Protein AF-0000000086532470 (afdb_homodimer)

InterPro domains:
  IPR000572 Oxidoreductase, molybdopterin-binding domain [PF00174] (18-136)
  IPR036374 Oxidoreductase, molybdopterin-binding domain superfamily [G3DSA:3.90.420.10] (5-160)
  IPR036374 Oxidoreductase, molybdopterin-binding domain superfamily [SSF56524] (19-157)

Secondary structure (DSSP, 8-state):
----------S-PPPTTEEEEEESBSS-EEEEHHHHHHT--EEPPPEEEE-TTT--EEEEEPPEEEEEHHHHHHHH-B--SSTTGGGGEEEEEEETTS-EEEEEHHHHHSSGGGGGEEEEEEETTEEPPTTTTSSEEEETT-SS-GGGEESSEEEEEEEE---/----------S-PPPTTEEEEEESBSS-EEEEHHHHHHT--EEPPPEEEE-TTT--EEEEEPPEEEEEHHHHHHHH-B--SSTTGGGGEEEEEEETTS-EEEEEHHHHHSSGGGGGEEEEEEETTEEPPTTTTSSEEEETT-SS-GGGEESSEEEEEEEE---

pLDDT: mean 92.01, std 16.01, range [27.05, 98.94]

Solvent-accessible surface area (backbone atoms only — not comparable to full-atom values): 17032 Å² total; per-residue (Å²): 134,82,77,74,73,76,73,68,85,66,88,79,72,41,56,92,42,20,28,27,39,38,67,48,37,71,43,62,46,74,45,38,58,68,53,37,64,73,49,48,71,44,70,50,73,60,47,74,42,33,40,79,89,77,61,43,80,72,47,76,41,61,29,36,30,17,16,36,45,50,58,56,48,56,71,34,29,70,52,56,93,47,92,67,38,54,42,27,22,32,34,42,40,28,23,76,86,66,53,53,28,50,41,20,40,49,49,39,74,33,29,74,44,21,82,34,24,30,39,20,47,27,43,62,91,33,78,44,43,55,93,75,15,14,34,24,36,40,36,70,52,34,78,63,40,46,82,48,54,38,51,30,30,20,29,37,36,33,43,70,63,78,135,134,80,79,74,74,76,72,68,84,65,89,79,72,39,57,92,41,21,28,26,39,38,67,48,36,71,43,64,45,73,45,40,58,69,53,37,62,73,50,48,70,43,70,50,73,61,46,75,42,32,40,80,92,77,60,42,80,74,47,76,41,62,28,36,31,16,16,36,45,50,58,55,49,55,72,33,30,69,52,54,91,48,91,68,38,54,42,28,21,34,34,40,40,29,23,75,85,66,54,53,28,51,42,20,40,48,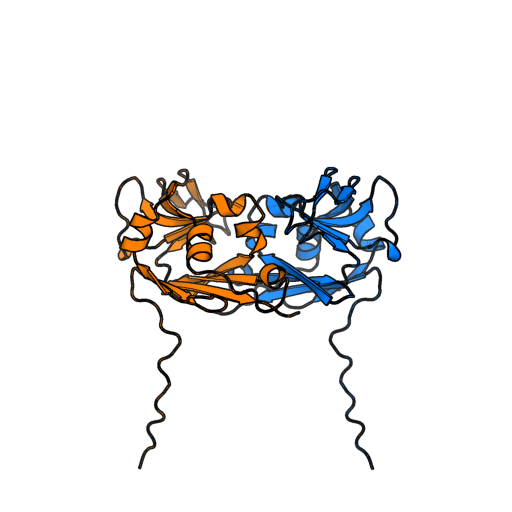49,40,73,32,29,73,45,21,81,33,25,32,39,21,48,29,42,64,91,34,78,45,45,56,94,76,16,16,33,24,36,38,37,71,51,33,77,64,40,48,81,49,53,38,51,30,31,18,30,36,36,32,43,69,62,78,134

Sequence (326 aa):
MEMAGTAAPSAHQAAAGSIALTGAFERPMTVTLDDLRRHASATAEPFDLRCFTTNRFIRSVAPYRGARLKDLLDAAGLRNDAPGDFKRMVFIAHAHDGYAVTFSWHELFNTPVGEHVIVAFECGDAPLSIDDGAPLLFSGADLLPAPRHVKRLAGIVARVLEVMEMAGTAAPSAHQAAAGSIALTGAFERPMTVTLDDLRRHASATAEPFDLRCFTTNRFIRSVAPYRGARLKDLLDAAGLRNDAPGDFKRMVFIAHAHDGYAVTFSWHELFNTPVGEHVIVAFECGDAPLSIDDGAPLLFSGADLLPAPRHVKRLAGIVARVLEV

Foldseek 3Di:
DPPPPPPDPPPPFADFQKAWEAAQFPATDIAHPVNFVVQWDDKAQKDFAADPPPRHTDGIFAIFTTHQPVVVRVVRHGHCPDPPLLVQKKKWWAAPVGQIDIDRSCCQPVDCQSRQWGQGQDTPRHGQDSVNFPRWIWGNVDPRTVSRGHGRTRYMHMDRDDD/DPPPPPPDPPPPFADFQKAWEAAQFPATDIAHPVNFVVQWDDKACKDFAADPPPRHTDGIFAIFTTHQPVVVRVVRHGHCPDPPLLVQKKKWWAAPVGQIDIDRSCCQPVDCQSRQWGQGQDTPRHGQDSVNFPRWIWGNVDPRTVSRGHGRTRYMHMDRDDD

Nearest PDB structures (foldseek):
  2ca3-assembly1_A  TM=6.676E-01  e=9.172E-08  Ancylobacter novellus
  2c9x-assembly1_A  TM=6.811E-01  e=3.450E-07  Ancylobacter novellus
  2bii-assembly1_A  TM=7.139E-01  e=1.651E-06  Ogataea angusta
  2rdh-assembly2_B  TM=3.280E-01  e=2.454E+00  Staphylococcus aureus
  2rdh-assembly2_D  TM=3.114E-01  e=4.220E+00  Staphylococcus aureus

Structure (mmCIF, N/CA/C/O backbone):
data_AF-0000000086532470-model_v1
#
loop_
_entity.id
_entity.type
_entity.pdbx_description
1 polymer 'Molybdopterin-dependent oxidoreductase'
#
loop_
_atom_site.group_PDB
_atom_site.id
_atom_site.type_symbol
_atom_site.label_atom_id
_atom_site.label_alt_id
_atom_site.label_comp_id
_atom_site.label_asym_id
_atom_site.label_entity_id
_atom_site.label_seq_id
_atom_site.pdbx_PDB_ins_code
_atom_site.Cartn_x
_atom_site.Cartn_y
_atom_site.Cartn_z
_atom_site.occupancy
_atom_site.B_iso_or_equiv
_atom_site.auth_seq_id
_atom_site.auth_comp_id
_atom_site.auth_asym_id
_atom_site.auth_atom_id
_atom_site.pdbx_PDB_model_num
ATOM 1 N N . MET A 1 1 ? 13.203 3.406 50.406 1 27.39 1 MET A N 1
ATOM 2 C CA . MET A 1 1 ? 13.914 4.121 49.344 1 27.39 1 MET A CA 1
ATOM 3 C C . MET A 1 1 ? 13.375 3.744 47.969 1 27.39 1 MET A C 1
ATOM 5 O O . MET A 1 1 ? 13.523 2.605 47.531 1 27.39 1 MET A O 1
ATOM 9 N N . GLU A 1 2 ? 12.18 4.254 47.562 1 31.33 2 GLU A N 1
ATOM 10 C CA . GLU A 1 2 ? 11.266 3.918 46.469 1 31.33 2 GLU A CA 1
ATOM 11 C C . GLU A 1 2 ? 11.922 4.145 45.125 1 31.33 2 GLU A C 1
ATOM 13 O O . GLU A 1 2 ? 12.398 5.246 44.812 1 31.33 2 GLU A O 1
ATOM 18 N N . MET A 1 3 ? 12.625 3.133 44.531 1 30.84 3 MET A N 1
ATOM 19 C CA . MET A 1 3 ? 13.344 3.221 43.281 1 30.84 3 MET A CA 1
ATOM 20 C C . MET A 1 3 ? 12.438 3.748 42.156 1 30.84 3 MET A C 1
ATOM 22 O O . MET A 1 3 ? 11.398 3.15 41.875 1 30.84 3 MET A O 1
ATOM 26 N N . ALA A 1 4 ? 12.273 5.062 42.062 1 33.16 4 ALA A N 1
ATOM 27 C CA . ALA A 1 4 ? 11.531 5.746 41 1 33.16 4 ALA A CA 1
ATOM 28 C C . ALA A 1 4 ? 11.945 5.234 39.625 1 33.16 4 ALA A C 1
ATOM 30 O O . ALA A 1 4 ? 13.117 5.332 39.25 1 33.16 4 ALA A O 1
ATOM 31 N N . GLY A 1 5 ? 11.531 4.062 39.25 1 36 5 GLY A N 1
ATOM 32 C CA . GLY A 1 5 ? 11.797 3.502 37.906 1 36 5 GLY A CA 1
ATOM 33 C C . GLY A 1 5 ? 11.672 4.52 36.812 1 36 5 GLY A C 1
ATOM 34 O O . GLY A 1 5 ? 10.633 5.164 36.656 1 36 5 GLY A O 1
ATOM 35 N N . THR A 1 6 ? 12.688 5.219 36.469 1 37.47 6 THR A N 1
ATOM 36 C CA . THR A 1 6 ? 12.789 6.223 35.406 1 37.47 6 THR A CA 1
ATOM 37 C C . THR A 1 6 ? 12.164 5.707 34.125 1 37.47 6 THR A C 1
ATOM 39 O O . THR A 1 6 ? 12.594 4.68 33.594 1 37.47 6 THR A O 1
ATOM 42 N N . ALA A 1 7 ? 10.852 5.68 34 1 34.88 7 ALA A N 1
ATOM 43 C CA . ALA A 1 7 ? 10.172 5.449 32.75 1 34.88 7 ALA A CA 1
ATOM 44 C C . ALA A 1 7 ? 10.906 6.121 31.578 1 34.88 7 ALA A C 1
ATOM 46 O O . ALA A 1 7 ? 11.234 7.309 31.656 1 34.88 7 ALA A O 1
ATOM 47 N N . ALA A 1 8 ? 11.828 5.457 30.844 1 39.31 8 ALA A N 1
ATOM 48 C CA . ALA A 1 8 ? 12.492 5.941 29.641 1 39.31 8 ALA A CA 1
ATOM 49 C C . ALA A 1 8 ? 11.578 6.859 28.844 1 39.31 8 ALA A C 1
ATOM 51 O O . ALA A 1 8 ? 10.359 6.66 28.812 1 39.31 8 ALA A O 1
ATOM 52 N N . PRO A 1 9 ? 11.828 8.094 28.578 1 37.62 9 PRO A N 1
ATOM 53 C CA . PRO A 1 9 ? 10.938 8.945 27.781 1 37.62 9 PRO A CA 1
ATOM 54 C C . PRO A 1 9 ? 10.297 8.195 26.609 1 37.62 9 PRO A C 1
ATOM 56 O O . PRO A 1 9 ? 10.922 7.301 26.031 1 37.62 9 PRO A O 1
ATOM 59 N N . SER A 1 10 ? 9.125 7.645 26.562 1 42.38 10 SER A N 1
ATOM 60 C CA . SER A 1 10 ? 8.312 6.996 25.531 1 42.38 10 SER A CA 1
ATOM 61 C C . SER A 1 10 ? 8.672 7.508 24.141 1 42.38 10 SER A C 1
ATOM 63 O O . SER A 1 10 ? 9.266 8.578 24.016 1 42.38 10 SER A O 1
ATOM 65 N N . ALA A 1 11 ? 8.539 6.801 22.938 1 46.47 11 ALA A N 1
ATOM 66 C CA . ALA A 1 11 ? 8.75 7.16 21.547 1 46.47 11 ALA A CA 1
ATOM 67 C C . ALA A 1 11 ? 8.406 8.625 21.297 1 46.47 11 ALA A C 1
ATOM 69 O O . ALA A 1 11 ? 7.328 9.086 21.672 1 46.47 11 ALA A O 1
ATOM 70 N N . HIS A 1 12 ? 9.32 9.625 21.141 1 52.16 12 HIS A N 1
ATOM 71 C CA . HIS A 1 12 ? 9.445 11.062 20.938 1 52.16 12 HIS A CA 1
ATOM 72 C C . HIS A 1 12 ? 8.414 11.57 19.922 1 52.16 12 HIS A C 1
ATOM 74 O O . HIS A 1 12 ? 8.531 11.312 18.719 1 52.16 12 HIS A O 1
ATOM 80 N N . GLN A 1 13 ? 7.133 11.602 20.344 1 65.62 13 GLN A N 1
ATOM 81 C CA . GLN A 1 13 ? 6.121 12.297 19.562 1 65.62 13 GLN A CA 1
ATOM 82 C C . GLN A 1 13 ? 6.605 13.688 19.156 1 65.62 13 GLN A C 1
ATOM 84 O O . GLN A 1 13 ? 7.102 14.445 20 1 65.62 13 GLN A O 1
ATOM 89 N N . ALA A 1 14 ? 6.715 13.867 17.875 1 77.94 14 ALA A N 1
ATOM 90 C CA . ALA A 1 14 ? 7.09 15.18 17.359 1 77.94 14 ALA A CA 1
ATOM 91 C C . ALA A 1 14 ? 6.195 16.281 17.922 1 77.94 14 ALA A C 1
ATOM 93 O O . ALA A 1 14 ? 5.027 16.031 18.25 1 77.94 14 ALA A O 1
ATOM 94 N N . ALA A 1 15 ? 6.809 17.438 18.094 1 86.31 15 ALA A N 1
ATOM 95 C CA . ALA A 1 15 ? 6.02 18.609 18.484 1 86.31 15 ALA A CA 1
ATOM 96 C C . ALA A 1 15 ? 4.926 18.891 17.453 1 86.31 15 ALA A C 1
ATOM 98 O O . ALA A 1 15 ? 5.031 18.5 16.297 1 86.31 15 ALA A O 1
ATOM 99 N N . ALA A 1 16 ? 3.908 19.578 17.938 1 90.69 16 ALA A N 1
ATOM 100 C CA . ALA A 1 16 ? 2.869 20 17.016 1 90.69 16 ALA A CA 1
ATOM 101 C C . ALA A 1 16 ? 3.467 20.797 15.852 1 90.69 16 ALA A C 1
ATOM 103 O O . ALA A 1 16 ? 4.348 21.625 16.047 1 90.69 16 ALA A O 1
ATOM 104 N N . GLY A 1 17 ? 3.098 20.406 14.672 1 94.06 17 GLY A N 1
ATOM 105 C CA . GLY A 1 17 ? 3.57 21.125 13.5 1 94.06 17 GLY A CA 1
ATOM 106 C C . GLY A 1 17 ? 4.816 20.5 12.891 1 94.06 17 GLY A C 1
ATOM 107 O O . GLY A 1 17 ? 5.445 21.109 12.016 1 94.06 17 GLY A O 1
ATOM 108 N N . SER A 1 18 ? 5.199 19.453 13.414 1 96.62 18 SER A N 1
ATOM 109 C CA . SER A 1 18 ? 6.34 18.75 12.844 1 96.62 18 SER A CA 1
ATOM 110 C C . SER A 1 18 ? 6.055 17.25 12.719 1 96.62 18 SER A C 1
ATOM 112 O O . SER A 1 18 ? 5.125 16.734 13.344 1 96.62 18 SER A O 1
ATOM 114 N N . ILE A 1 19 ? 6.875 16.594 11.875 1 97.69 19 ILE A N 1
ATOM 115 C CA . ILE A 1 19 ? 6.707 15.172 11.594 1 97.69 19 ILE A CA 1
ATOM 116 C C . ILE A 1 19 ? 7.996 14.43 11.93 1 97.69 19 ILE A C 1
ATOM 118 O O . ILE A 1 19 ? 9.07 14.773 11.422 1 97.69 19 ILE A O 1
ATOM 122 N N . ALA A 1 20 ? 7.875 13.445 12.727 1 98.12 20 ALA A N 1
ATOM 123 C CA . ALA A 1 20 ? 9.031 12.602 13.008 1 98.12 20 ALA A CA 1
ATOM 124 C C . ALA A 1 20 ? 9.109 11.43 12.031 1 98.12 20 ALA A C 1
ATOM 126 O O . ALA A 1 20 ? 8.133 10.711 11.836 1 98.12 20 ALA A O 1
ATOM 127 N N . LEU A 1 21 ? 10.188 11.25 11.328 1 98.06 21 LEU A N 1
ATOM 128 C CA . LEU A 1 21 ? 10.484 10.078 10.516 1 98.06 21 LEU A CA 1
ATOM 129 C C . LEU A 1 21 ? 11.359 9.094 11.289 1 98.06 21 LEU A C 1
ATOM 131 O O . LEU A 1 21 ? 12.516 9.383 11.594 1 98.06 21 LEU A O 1
ATOM 135 N N . THR A 1 22 ? 10.812 7.934 11.633 1 97.94 22 THR A N 1
ATOM 136 C CA . THR A 1 22 ? 11.5 6.977 12.492 1 97.94 22 THR A CA 1
ATOM 137 C C . THR A 1 22 ? 11.406 5.566 11.922 1 97.94 22 THR A C 1
ATOM 139 O O . THR A 1 22 ? 10.641 5.32 10.984 1 97.94 22 THR A O 1
ATOM 142 N N . GLY A 1 23 ? 12.188 4.598 12.57 1 97.88 23 GLY A N 1
ATOM 143 C CA . GLY A 1 23 ? 12.219 3.23 12.078 1 97.88 23 GLY A CA 1
ATOM 144 C C . GLY A 1 23 ? 13.281 3 11.023 1 97.88 23 GLY A C 1
ATOM 145 O O . GLY A 1 23 ? 14.422 3.453 11.172 1 97.88 23 GLY A O 1
ATOM 146 N N . ALA A 1 24 ? 12.977 2.303 9.938 1 98.19 24 ALA A N 1
ATOM 147 C CA . ALA A 1 24 ? 13.922 1.821 8.938 1 98.19 24 ALA A CA 1
ATOM 148 C C . ALA A 1 24 ? 14.367 2.951 8.016 1 98.19 24 ALA A C 1
ATOM 150 O O . ALA A 1 24 ? 14.312 2.816 6.793 1 98.19 24 ALA A O 1
ATOM 151 N N . PHE A 1 25 ? 14.781 4.043 8.602 1 98.25 25 PHE A N 1
ATOM 152 C CA . PHE A 1 25 ? 15.414 5.137 7.879 1 98.25 25 PHE A CA 1
ATOM 153 C C . PHE A 1 25 ? 16.906 5.168 8.148 1 98.25 25 PHE A C 1
ATOM 155 O O . PHE A 1 25 ? 17.359 4.824 9.242 1 98.25 25 PHE A O 1
ATOM 162 N N . GLU A 1 26 ? 17.672 5.539 7.199 1 97.81 26 GLU A N 1
ATOM 163 C CA . GLU A 1 26 ? 19.109 5.75 7.375 1 97.81 26 GLU A CA 1
ATOM 164 C C . GLU A 1 26 ? 19.375 6.961 8.266 1 97.81 26 GLU A C 1
ATOM 166 O O . GLU A 1 26 ? 20.297 6.938 9.078 1 97.81 26 GLU A O 1
ATOM 171 N N . ARG A 1 27 ? 18.516 8.016 8.062 1 96.62 27 ARG A N 1
ATOM 172 C CA . ARG A 1 27 ? 18.656 9.266 8.789 1 96.62 27 ARG A CA 1
ATOM 173 C C . ARG A 1 27 ? 17.328 9.688 9.406 1 96.62 27 ARG A C 1
ATOM 175 O O . ARG A 1 27 ? 16.656 10.594 8.898 1 96.62 27 ARG A O 1
ATOM 182 N N . PRO A 1 28 ? 17 8.984 10.523 1 94.81 28 PRO A N 1
ATOM 183 C CA . PRO A 1 28 ? 15.82 9.5 11.219 1 94.81 28 PRO A CA 1
ATOM 184 C C . PRO A 1 28 ? 15.891 11.008 11.461 1 94.81 28 PRO A C 1
ATOM 186 O O . PRO A 1 28 ? 16.969 11.539 11.758 1 94.81 28 PRO A O 1
ATOM 189 N N . MET A 1 29 ? 14.734 11.703 11.234 1 95.38 29 MET A N 1
ATOM 190 C CA . MET A 1 29 ? 14.766 13.156 11.312 1 95.38 29 MET A CA 1
ATOM 191 C C . MET A 1 29 ? 13.383 13.719 11.625 1 95.38 29 MET A C 1
ATOM 193 O O . MET A 1 29 ? 12.398 12.977 11.625 1 95.38 29 MET A O 1
ATOM 197 N N . THR A 1 30 ? 13.359 14.945 11.945 1 96.81 30 THR A N 1
ATOM 198 C CA . THR A 1 30 ? 12.125 15.703 12.117 1 96.81 30 THR A CA 1
ATOM 199 C C . THR A 1 30 ? 11.945 16.703 10.984 1 96.81 30 THR A C 1
ATOM 201 O O . THR A 1 30 ? 12.883 17.422 10.625 1 96.81 30 THR A O 1
ATOM 204 N N . VAL A 1 31 ? 10.82 16.656 10.375 1 96.62 31 VAL A N 1
ATOM 205 C CA . VAL A 1 31 ? 10.477 17.578 9.297 1 96.62 31 VAL A CA 1
ATOM 206 C C . VAL A 1 31 ? 9.531 18.656 9.82 1 96.62 31 VAL A C 1
ATOM 208 O O . VAL A 1 31 ? 8.438 18.359 10.297 1 96.62 31 VAL A O 1
ATOM 211 N N . THR A 1 32 ? 9.914 19.906 9.695 1 95.38 32 THR A N 1
ATOM 212 C CA . THR A 1 32 ? 9.094 21.016 10.156 1 95.38 32 THR A CA 1
ATOM 213 C C . THR A 1 32 ? 8.242 21.562 9.023 1 95.38 32 THR A C 1
ATOM 215 O O . THR A 1 32 ? 8.414 21.172 7.863 1 95.38 32 THR A O 1
ATOM 218 N N . LEU A 1 33 ? 7.359 22.484 9.398 1 94.88 33 LEU A N 1
ATOM 219 C CA . LEU A 1 33 ? 6.566 23.156 8.375 1 94.88 33 LEU A CA 1
ATOM 220 C C . LEU A 1 33 ? 7.457 23.953 7.43 1 94.88 33 LEU A C 1
ATOM 222 O O . LEU A 1 33 ? 7.191 24.016 6.227 1 94.88 33 LEU A O 1
ATOM 226 N N . ASP A 1 34 ? 8.5 24.547 7.938 1 93.44 34 ASP A N 1
ATOM 227 C CA . ASP A 1 34 ? 9.453 25.297 7.109 1 93.44 34 ASP A CA 1
ATOM 228 C C . ASP A 1 34 ? 10.156 24.359 6.125 1 93.44 34 ASP A C 1
ATOM 230 O O . ASP A 1 34 ? 10.359 24.719 4.961 1 93.44 34 ASP A O 1
ATOM 234 N N . ASP A 1 35 ? 10.523 23.219 6.633 1 94 35 ASP A N 1
ATOM 235 C CA . ASP A 1 35 ? 11.125 22.234 5.75 1 94 35 ASP A CA 1
ATOM 236 C C . ASP A 1 35 ? 10.172 21.844 4.621 1 94 35 ASP A C 1
ATOM 238 O O . ASP A 1 35 ? 10.594 21.719 3.467 1 94 35 ASP A O 1
ATOM 242 N N . LEU A 1 36 ? 8.906 21.594 4.934 1 95.25 36 LEU A N 1
ATOM 243 C CA . LEU A 1 36 ? 7.902 21.25 3.932 1 95.25 36 LEU A CA 1
ATOM 244 C C . LEU A 1 36 ? 7.797 22.328 2.869 1 95.25 36 LEU A C 1
ATOM 246 O O . LEU A 1 36 ? 7.695 22.031 1.677 1 95.25 36 LEU A O 1
ATOM 250 N N . ARG A 1 37 ? 7.789 23.562 3.297 1 92.19 37 ARG A N 1
ATOM 251 C CA . ARG A 1 37 ? 7.688 24.688 2.373 1 92.19 37 ARG A CA 1
ATOM 252 C C . ARG A 1 37 ? 8.867 24.703 1.406 1 92.19 37 ARG A C 1
ATOM 254 O O . ARG A 1 37 ? 8.703 25 0.222 1 92.19 37 ARG A O 1
ATOM 261 N N . ARG A 1 38 ? 9.969 24.328 1.919 1 90.81 38 ARG A N 1
ATOM 262 C CA . ARG A 1 38 ? 11.172 24.312 1.099 1 90.81 38 ARG A CA 1
ATOM 263 C C . ARG A 1 38 ? 11.133 23.172 0.086 1 90.81 38 ARG A C 1
ATOM 265 O O . ARG A 1 38 ? 11.734 23.266 -0.983 1 90.81 38 ARG A O 1
ATOM 272 N N . HIS A 1 39 ? 10.414 22.125 0.476 1 85.88 39 HIS A N 1
ATOM 273 C CA . HIS A 1 39 ? 10.352 20.953 -0.377 1 85.88 39 HIS A CA 1
ATOM 274 C C . HIS A 1 39 ? 9.039 20.891 -1.143 1 85.88 39 HIS A C 1
ATOM 276 O O . HIS A 1 39 ? 8.672 19.844 -1.676 1 85.88 39 HIS A O 1
ATOM 282 N N . ALA A 1 40 ? 8.312 22 -1.061 1 78.12 40 ALA A N 1
ATOM 283 C CA . ALA A 1 40 ? 7.004 22 -1.704 1 78.12 40 ALA A CA 1
ATOM 284 C C . ALA A 1 40 ? 7.117 21.672 -3.188 1 78.12 40 ALA A C 1
ATOM 286 O O . ALA A 1 40 ? 7.789 22.375 -3.943 1 78.12 40 ALA A O 1
ATOM 287 N N . SER A 1 41 ? 6.352 20.734 -3.566 1 82.56 41 SER A N 1
ATOM 288 C CA . SER A 1 41 ? 6.566 20.266 -4.93 1 82.56 41 SER A CA 1
ATOM 289 C C . SER A 1 41 ? 5.273 19.75 -5.551 1 82.56 41 SER A C 1
ATOM 291 O O . SER A 1 41 ? 5.254 19.344 -6.715 1 82.56 41 SER A O 1
ATOM 293 N N . ALA A 1 42 ? 4.184 19.891 -4.848 1 95.56 42 ALA A N 1
ATOM 294 C CA . ALA A 1 42 ? 2.996 19.234 -5.391 1 95.56 42 ALA A CA 1
ATOM 295 C C . ALA A 1 42 ? 1.727 19.969 -4.973 1 95.56 42 ALA A C 1
ATOM 297 O O . ALA A 1 42 ? 1.659 20.531 -3.879 1 95.56 42 ALA A O 1
ATOM 298 N N . THR A 1 43 ? 0.758 20 -5.82 1 96.88 43 THR A N 1
ATOM 299 C CA . THR A 1 43 ? -0.583 20.531 -5.57 1 96.88 43 THR A CA 1
ATOM 300 C C . THR A 1 43 ? -1.64 19.484 -5.93 1 96.88 43 THR A C 1
ATOM 302 O O . THR A 1 43 ? -1.625 18.938 -7.031 1 96.88 43 THR A O 1
ATOM 305 N N . ALA A 1 44 ? -2.465 19.172 -4.992 1 97.69 44 ALA A N 1
ATOM 306 C CA . ALA A 1 44 ? -3.553 18.234 -5.238 1 97.69 44 ALA A CA 1
ATOM 307 C C . ALA A 1 44 ? -4.727 18.922 -5.926 1 97.69 44 ALA A C 1
ATOM 309 O O . ALA A 1 44 ? -4.879 20.141 -5.836 1 97.69 44 ALA A O 1
ATOM 310 N N . GLU A 1 45 ? -5.527 18.141 -6.609 1 97.25 45 GLU A N 1
ATOM 311 C CA . GLU A 1 45 ? -6.805 18.656 -7.105 1 97.25 45 GLU A CA 1
ATOM 312 C C . GLU A 1 45 ? -7.809 18.828 -5.969 1 97.25 45 GLU A C 1
ATOM 314 O O . GLU A 1 45 ? -7.738 18.125 -4.957 1 97.25 45 GLU A O 1
ATOM 319 N N . PRO A 1 46 ? -8.688 19.859 -6.156 1 97.94 46 PRO A N 1
ATOM 320 C CA . PRO A 1 46 ? -9.773 19.906 -5.168 1 97.94 46 PRO A CA 1
ATOM 321 C C . PRO A 1 46 ? -10.594 18.609 -5.148 1 97.94 46 PRO A C 1
ATOM 323 O O . PRO A 1 46 ? -10.578 17.844 -6.117 1 97.94 46 PRO A O 1
ATOM 326 N N . PHE A 1 47 ? -11.266 18.359 -4.027 1 97.81 47 PHE A N 1
ATOM 327 C CA . PHE A 1 47 ? -12.023 17.109 -3.93 1 97.81 47 PHE A CA 1
ATOM 328 C C . PHE A 1 47 ? -13.195 17.266 -2.967 1 97.81 47 PHE A C 1
ATOM 330 O O . PHE A 1 47 ? -13.227 18.203 -2.164 1 97.81 47 PHE A O 1
ATOM 337 N N . ASP A 1 48 ? -14.156 16.391 -3.15 1 97.56 48 ASP A N 1
ATOM 338 C CA . ASP A 1 48 ? -15.258 16.297 -2.199 1 97.56 48 ASP A CA 1
ATOM 339 C C . ASP A 1 48 ? -14.969 15.25 -1.125 1 97.56 48 ASP A C 1
ATOM 341 O O . ASP A 1 48 ? -14.727 14.086 -1.437 1 97.56 48 ASP A O 1
ATOM 345 N N . LEU A 1 49 ? -14.992 15.734 0.077 1 98.06 49 LEU A N 1
ATOM 346 C CA . LEU A 1 49 ? -14.844 14.82 1.203 1 98.06 49 LEU A CA 1
ATOM 347 C C . LE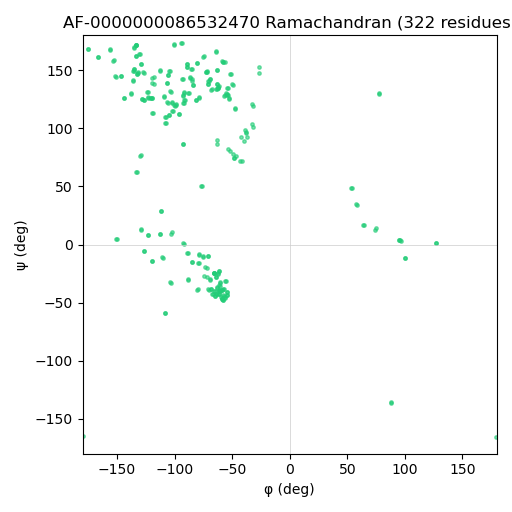U A 1 49 ? -16.172 14.133 1.526 1 98.06 49 LEU A C 1
ATOM 349 O O . LEU A 1 49 ? -17.188 14.797 1.701 1 98.06 49 LEU A O 1
ATOM 353 N N . ARG A 1 50 ? -16.109 12.867 1.525 1 98.25 50 ARG A N 1
ATOM 354 C CA . ARG A 1 50 ? -17.281 12.047 1.828 1 98.25 50 ARG A CA 1
ATOM 355 C C . ARG A 1 50 ? -16.969 11.039 2.936 1 98.25 50 ARG A C 1
ATOM 357 O O . ARG A 1 50 ? -15.852 10.531 3.023 1 98.25 50 ARG A O 1
ATOM 364 N N . CYS A 1 51 ? -18 10.766 3.686 1 97.38 51 CYS A N 1
ATOM 365 C CA . CYS A 1 51 ? -17.859 9.742 4.711 1 97.38 51 CYS A CA 1
ATOM 366 C C . CYS A 1 51 ? -17.547 8.383 4.082 1 97.38 51 CYS A C 1
ATOM 368 O O . CYS A 1 51 ? -18.25 7.949 3.166 1 97.38 51 CYS A O 1
ATOM 370 N N . PHE A 1 52 ? -16.578 7.715 4.719 1 95.88 52 PHE A N 1
ATOM 371 C CA . PHE A 1 52 ? -16.109 6.484 4.102 1 95.88 52 PHE A CA 1
ATOM 372 C C . PHE A 1 52 ? -17.172 5.391 4.195 1 95.88 52 PHE A C 1
ATOM 374 O O . PHE A 1 52 ? -17.344 4.605 3.262 1 95.88 52 PHE A O 1
ATOM 381 N N . THR A 1 53 ? -17.859 5.305 5.27 1 92.19 53 THR A N 1
ATOM 382 C CA . THR A 1 53 ? -18.812 4.227 5.523 1 92.19 53 THR A CA 1
ATOM 383 C C . THR A 1 53 ? -20.141 4.484 4.805 1 92.19 53 THR A C 1
ATOM 385 O O . THR A 1 53 ? -20.688 3.586 4.168 1 92.19 53 THR A O 1
ATOM 388 N N . THR A 1 54 ? -20.594 5.734 4.762 1 95.56 54 THR A N 1
ATOM 389 C CA . THR A 1 54 ? -21.938 6.008 4.266 1 95.56 54 THR A CA 1
ATOM 390 C C . THR A 1 54 ? -21.875 6.734 2.924 1 95.56 54 THR A C 1
ATOM 392 O O . THR A 1 54 ? -22.906 6.895 2.256 1 95.56 54 THR A O 1
ATOM 395 N N . ASN A 1 55 ? -20.75 7.176 2.549 1 96.94 55 ASN A N 1
ATOM 396 C CA . ASN A 1 55 ? -20.531 7.926 1.316 1 96.94 55 ASN A CA 1
ATOM 397 C C . ASN A 1 55 ? -21.281 9.258 1.323 1 96.94 55 ASN A C 1
ATOM 399 O O . ASN A 1 55 ? -21.453 9.875 0.273 1 96.94 55 ASN A O 1
ATOM 403 N N . ARG A 1 56 ? -21.656 9.625 2.461 1 97.56 56 ARG A N 1
ATOM 404 C CA . ARG A 1 56 ? -22.344 10.914 2.586 1 97.56 56 ARG A CA 1
ATOM 405 C C . ARG A 1 56 ? -21.375 12.07 2.369 1 97.56 56 ARG A C 1
ATOM 407 O O . ARG A 1 56 ? -20.25 12.047 2.873 1 97.56 56 ARG A O 1
ATOM 414 N N . PHE A 1 57 ? -21.875 13.047 1.695 1 98.12 57 PHE A N 1
ATOM 415 C CA . PHE A 1 57 ? -21.078 14.242 1.447 1 98.12 57 PHE A CA 1
ATOM 416 C C . PHE A 1 57 ? -20.844 15.008 2.744 1 98.12 57 PHE A C 1
ATOM 418 O O . PHE A 1 57 ? -21.766 15.211 3.535 1 98.12 57 PHE A O 1
ATOM 425 N N . ILE A 1 58 ? -19.656 15.383 2.951 1 97.44 58 ILE A N 1
ATOM 426 C CA . ILE A 1 58 ? -19.297 16.156 4.137 1 97.44 58 ILE A CA 1
ATOM 427 C C . ILE A 1 58 ? -18.984 17.609 3.732 1 97.44 58 ILE A C 1
ATOM 429 O O . ILE A 1 58 ? -19.688 18.531 4.141 1 97.44 58 ILE A O 1
ATOM 433 N N . ARG A 1 59 ? -18 17.828 2.855 1 97.62 59 ARG A N 1
ATOM 434 C CA . ARG A 1 59 ? -17.625 19.141 2.377 1 97.62 59 ARG A CA 1
ATOM 435 C C . ARG A 1 59 ? -16.703 19.047 1.164 1 97.62 59 ARG A C 1
ATOM 437 O O . ARG A 1 59 ? -16.109 18 0.914 1 97.62 59 ARG A O 1
ATOM 444 N N . SER A 1 60 ? -16.625 20.141 0.456 1 98 60 SER A N 1
ATOM 445 C CA . SER A 1 60 ? -15.602 20.281 -0.572 1 98 60 SER A CA 1
ATOM 446 C C . SER A 1 60 ? -14.297 20.812 0.015 1 98 60 SER A C 1
ATOM 448 O O . SER A 1 60 ? -14.32 21.656 0.91 1 98 60 SER A O 1
ATOM 450 N N . VAL A 1 61 ? -13.266 20.359 -0.47 1 97.94 61 VAL A N 1
ATOM 451 C CA . VAL A 1 61 ? -11.961 20.766 0.027 1 97.94 61 VAL A CA 1
ATOM 452 C C . VAL A 1 61 ? -11.148 21.391 -1.105 1 97.94 61 VAL A C 1
ATOM 454 O O . VAL A 1 61 ? -11.047 20.828 -2.193 1 97.94 61 VAL A O 1
ATOM 457 N N . ALA A 1 62 ? -10.648 22.625 -0.86 1 97.94 62 ALA A N 1
ATOM 458 C CA . ALA A 1 62 ? -9.781 23.312 -1.811 1 97.94 62 ALA A CA 1
ATOM 459 C C . ALA A 1 62 ? -8.469 22.547 -1.997 1 97.94 62 ALA A C 1
ATOM 461 O O . ALA A 1 62 ? -8.156 21.641 -1.228 1 97.94 62 ALA A O 1
ATOM 462 N N . PRO A 1 63 ? -7.715 22.875 -3.004 1 97.94 63 PRO A N 1
ATOM 463 C CA . PRO A 1 63 ? -6.477 22.141 -3.271 1 97.94 63 PRO A CA 1
ATOM 464 C C . PRO A 1 63 ? -5.461 22.25 -2.137 1 97.94 63 PRO A C 1
ATOM 466 O O . PRO A 1 63 ? -5.227 23.359 -1.627 1 97.94 63 PRO A O 1
ATOM 469 N N . TYR A 1 64 ? -4.918 21.125 -1.817 1 98 64 TYR A N 1
ATOM 470 C CA . TYR A 1 64 ? -3.773 21.109 -0.911 1 98 64 TYR A CA 1
ATOM 471 C C . TYR A 1 64 ? -2.473 21.344 -1.667 1 98 64 TYR A C 1
ATOM 473 O O . TYR A 1 64 ? -2.303 20.859 -2.789 1 98 64 TYR A O 1
ATOM 481 N N . ARG A 1 65 ? -1.604 22.047 -1.077 1 97.56 65 ARG A N 1
ATOM 482 C CA . ARG A 1 65 ? -0.228 22.172 -1.546 1 97.56 65 ARG A CA 1
ATOM 483 C C . ARG A 1 65 ? 0.758 21.672 -0.498 1 97.56 65 ARG A C 1
ATOM 485 O O . ARG A 1 65 ? 0.597 21.938 0.694 1 97.56 65 ARG A O 1
ATOM 492 N N . GLY A 1 66 ? 1.774 20.969 -0.938 1 97.75 66 GLY A N 1
ATOM 493 C CA . GLY A 1 66 ? 2.748 20.406 -0.015 1 97.75 66 GLY A CA 1
ATOM 494 C C . GLY A 1 66 ? 3.844 19.609 -0.711 1 97.75 66 GLY A C 1
ATOM 495 O O . GLY A 1 66 ? 4.145 19.859 -1.881 1 97.75 66 GLY A O 1
ATOM 496 N N . ALA A 1 67 ? 4.574 18.828 0.107 1 97.81 67 ALA A N 1
ATOM 497 C CA . ALA A 1 67 ? 5.613 17.938 -0.405 1 97.81 67 ALA A CA 1
ATOM 498 C C . ALA A 1 67 ? 5.055 16.547 -0.674 1 97.81 67 ALA A C 1
ATOM 500 O O . ALA A 1 67 ? 4.191 16.062 0.063 1 97.81 67 ALA A O 1
ATOM 501 N N . ARG A 1 68 ? 5.527 15.922 -1.762 1 97.75 68 ARG A N 1
ATOM 502 C CA . ARG A 1 68 ? 5.18 14.516 -1.938 1 97.75 68 ARG A CA 1
ATOM 503 C C . ARG A 1 68 ? 5.77 13.664 -0.818 1 97.75 68 ARG A C 1
ATOM 505 O O . ARG A 1 68 ? 6.934 13.828 -0.451 1 97.75 68 ARG A O 1
ATOM 512 N N . LEU A 1 69 ? 4.973 12.812 -0.292 1 98.31 69 LEU A N 1
ATOM 513 C CA . LEU A 1 69 ? 5.441 11.961 0.792 1 98.31 69 LEU A CA 1
ATOM 514 C C . LEU A 1 69 ? 6.68 11.172 0.369 1 98.31 69 LEU A C 1
ATOM 516 O O . LEU A 1 69 ? 7.652 11.094 1.118 1 98.31 69 LEU A O 1
ATOM 520 N N . LYS A 1 70 ? 6.629 10.586 -0.822 1 97.81 70 LYS A N 1
ATOM 521 C CA . LYS A 1 70 ? 7.738 9.742 -1.259 1 97.81 70 LYS A CA 1
ATOM 522 C C . LYS A 1 70 ? 9.039 10.531 -1.324 1 97.81 70 LYS A C 1
ATOM 524 O O . LYS A 1 70 ? 10.117 9.992 -1.051 1 97.81 70 LYS A O 1
ATOM 529 N N . ASP A 1 71 ? 8.953 11.82 -1.659 1 96.38 71 ASP A N 1
ATOM 530 C CA . ASP A 1 71 ? 10.148 12.656 -1.695 1 96.38 71 ASP A CA 1
ATOM 531 C C . ASP A 1 71 ? 10.727 12.852 -0.295 1 96.38 71 ASP A C 1
ATOM 533 O O . ASP A 1 71 ? 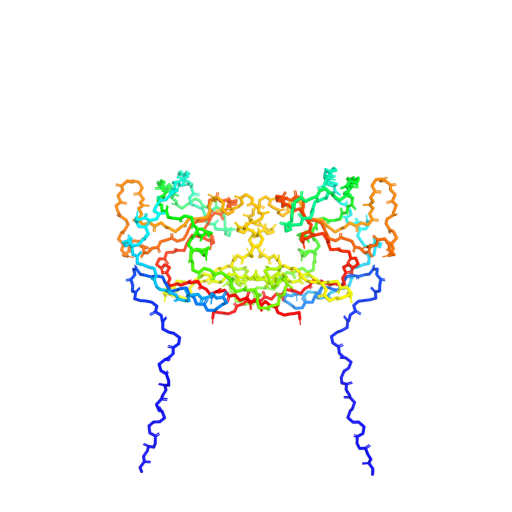11.945 12.836 -0.114 1 96.38 71 ASP A O 1
ATOM 537 N N . LEU A 1 72 ? 9.836 13.086 0.664 1 96.38 72 LEU A N 1
ATOM 538 C CA . LEU A 1 72 ? 10.273 13.227 2.047 1 96.38 72 LEU A CA 1
ATOM 539 C C . LEU A 1 72 ? 10.945 11.945 2.537 1 96.38 72 LEU A C 1
ATOM 541 O O . LEU A 1 72 ? 12 12 3.184 1 96.38 72 LEU A O 1
ATOM 545 N N . LEU A 1 73 ? 10.367 10.836 2.207 1 97.69 73 LEU A N 1
ATOM 546 C CA . LEU A 1 73 ? 10.922 9.547 2.619 1 97.69 73 LEU A CA 1
ATOM 547 C C . LEU A 1 73 ? 12.281 9.305 1.968 1 97.69 73 LEU A C 1
ATOM 549 O O . LEU A 1 73 ? 13.211 8.836 2.623 1 97.69 73 LEU A O 1
ATOM 553 N N . ASP A 1 74 ? 12.367 9.594 0.723 1 95.62 74 ASP A N 1
ATOM 554 C CA . ASP A 1 74 ? 13.617 9.43 -0.014 1 95.62 74 ASP A CA 1
ATOM 555 C C . ASP A 1 74 ? 14.719 10.305 0.574 1 95.62 74 ASP A C 1
ATOM 557 O O . ASP A 1 74 ? 15.875 9.875 0.669 1 95.62 74 ASP A O 1
ATOM 561 N N . ALA A 1 75 ? 14.352 11.523 0.958 1 93.81 75 ALA A N 1
ATOM 562 C CA . ALA A 1 75 ? 15.328 12.445 1.535 1 93.81 75 ALA A CA 1
ATOM 563 C C . ALA A 1 75 ? 15.914 11.883 2.826 1 93.81 75 ALA A C 1
ATOM 565 O O . ALA A 1 75 ? 17.094 12.109 3.129 1 93.81 75 ALA A O 1
ATOM 566 N N . ALA A 1 76 ? 15.086 11.25 3.609 1 96.31 76 ALA A N 1
ATOM 567 C CA . ALA A 1 76 ? 15.539 10.648 4.863 1 96.31 76 ALA A CA 1
ATOM 568 C C . ALA A 1 76 ? 16.359 9.391 4.602 1 96.31 76 ALA A C 1
ATOM 570 O O . ALA A 1 76 ? 17.125 8.953 5.465 1 96.31 76 ALA A O 1
ATOM 571 N N . GLY A 1 77 ? 16.203 8.812 3.402 1 97.56 77 GLY A N 1
ATOM 572 C CA . GLY A 1 77 ? 16.891 7.582 3.064 1 97.56 77 GLY A CA 1
ATOM 573 C C . GLY A 1 77 ? 16.25 6.352 3.689 1 97.56 77 GLY A C 1
ATOM 574 O O . GLY A 1 77 ? 16.062 6.297 4.906 1 97.56 77 GLY A O 1
ATOM 575 N N . LEU A 1 78 ? 15.984 5.348 2.906 1 98.12 78 LEU A N 1
ATOM 576 C CA . LEU A 1 78 ? 15.391 4.109 3.4 1 98.12 78 LEU A CA 1
ATOM 577 C C . LEU A 1 78 ? 16.438 3.012 3.52 1 98.12 78 LEU A C 1
ATOM 579 O O . LEU A 1 78 ? 17.203 2.77 2.58 1 98.12 78 LEU A O 1
ATOM 583 N N . ARG A 1 79 ? 16.406 2.387 4.672 1 96.75 79 ARG A N 1
ATOM 584 C CA . ARG A 1 79 ? 17.375 1.329 4.91 1 96.75 79 ARG A CA 1
ATOM 585 C C . ARG A 1 79 ? 17.094 0.111 4.039 1 96.75 79 ARG A C 1
ATOM 587 O O . ARG A 1 79 ? 15.93 -0.199 3.762 1 96.75 79 ARG A O 1
ATOM 594 N N . ASN A 1 80 ? 18.047 -0.499 3.58 1 94.06 80 ASN A N 1
ATOM 595 C CA . ASN A 1 80 ? 18.031 -1.77 2.861 1 94.06 80 ASN A CA 1
ATOM 596 C C . ASN A 1 80 ? 19.094 -2.727 3.395 1 94.06 80 ASN A C 1
ATOM 598 O O . ASN A 1 80 ? 19.984 -3.145 2.654 1 94.06 80 ASN A O 1
ATOM 602 N N . ASP A 1 81 ? 18.953 -3.078 4.645 1 94.44 81 ASP A N 1
ATOM 603 C CA . ASP A 1 81 ? 19.953 -3.869 5.355 1 94.44 81 ASP A CA 1
ATOM 604 C C . ASP A 1 81 ? 20.188 -5.207 4.66 1 94.44 81 ASP A C 1
ATOM 606 O O . ASP A 1 81 ? 21.328 -5.668 4.562 1 94.44 81 ASP A O 1
ATOM 610 N N . ALA A 1 82 ? 19.172 -5.887 4.301 1 93.25 82 ALA A N 1
ATOM 611 C CA . ALA A 1 82 ? 19.25 -7.031 3.402 1 93.25 82 ALA A CA 1
ATOM 612 C C . ALA A 1 82 ? 18.703 -6.688 2.02 1 93.25 82 ALA A C 1
ATOM 614 O O . ALA A 1 82 ? 17.703 -5.984 1.902 1 93.25 82 ALA A O 1
ATOM 615 N N . PRO A 1 83 ? 19.453 -7.211 1.025 1 90.56 83 PRO A N 1
ATOM 616 C CA . PRO A 1 83 ? 18.938 -6.949 -0.321 1 90.56 83 PRO A CA 1
ATOM 617 C C . PRO A 1 83 ? 17.469 -7.363 -0.482 1 90.56 83 PRO A C 1
ATOM 619 O O . PRO A 1 83 ? 17.109 -8.492 -0.141 1 90.56 83 PRO A O 1
ATOM 622 N N . GLY A 1 84 ? 16.672 -6.344 -0.948 1 94.56 84 GLY A N 1
ATOM 623 C CA . GLY A 1 84 ? 15.281 -6.676 -1.193 1 94.56 84 GLY A CA 1
ATOM 624 C C . GLY A 1 84 ? 14.375 -6.332 -0.028 1 94.56 84 GLY A C 1
ATOM 625 O O . GLY A 1 84 ? 13.164 -6.574 -0.082 1 94.56 84 GLY A O 1
ATOM 626 N N . ASP A 1 85 ? 14.906 -5.715 1.027 1 96.94 85 ASP A N 1
ATOM 627 C CA . ASP A 1 85 ? 14.117 -5.336 2.193 1 96.94 85 ASP A CA 1
ATOM 628 C C . ASP A 1 85 ? 12.945 -4.449 1.794 1 96.94 85 ASP A C 1
ATOM 630 O O . ASP A 1 85 ? 11.875 -4.512 2.406 1 96.94 85 ASP A O 1
ATOM 634 N N . PHE A 1 86 ? 13.125 -3.662 0.757 1 97.88 86 PHE A N 1
ATOM 635 C CA . PHE A 1 86 ? 12.094 -2.713 0.361 1 97.88 86 PHE A CA 1
ATOM 636 C C . PHE A 1 86 ? 10.812 -3.438 -0.032 1 97.88 86 PHE A C 1
ATOM 638 O O . PHE A 1 86 ? 9.719 -2.885 0.096 1 97.88 86 PHE A O 1
ATOM 645 N N . LYS A 1 87 ? 10.922 -4.688 -0.46 1 98.38 87 LYS A N 1
ATOM 646 C CA . LYS A 1 87 ? 9.758 -5.457 -0.895 1 98.38 87 LYS A CA 1
ATOM 647 C C . LYS A 1 87 ? 8.805 -5.711 0.266 1 98.38 87 LYS A C 1
ATOM 649 O O . LYS A 1 87 ? 7.605 -5.926 0.057 1 98.38 87 LYS A O 1
ATOM 654 N N . ARG A 1 88 ? 9.344 -5.68 1.459 1 98.62 88 ARG A N 1
ATOM 655 C CA . ARG A 1 88 ? 8.562 -5.965 2.658 1 98.62 88 ARG A CA 1
ATOM 656 C C . ARG A 1 88 ? 8.422 -4.719 3.523 1 98.62 88 ARG A C 1
ATOM 658 O O . ARG A 1 88 ? 8.023 -4.805 4.688 1 98.62 88 ARG A O 1
ATOM 665 N N . MET A 1 89 ? 8.836 -3.59 2.996 1 98.81 89 MET A N 1
ATOM 666 C CA . MET A 1 89 ? 8.789 -2.348 3.764 1 98.81 89 MET A CA 1
ATOM 667 C C . MET A 1 89 ? 7.41 -1.705 3.682 1 98.81 89 MET A C 1
ATOM 669 O O . MET A 1 89 ? 6.805 -1.664 2.611 1 98.81 89 MET A O 1
ATOM 673 N N . VAL A 1 90 ? 6.922 -1.222 4.82 1 98.94 90 VAL A N 1
ATOM 674 C CA . VAL A 1 90 ? 5.68 -0.464 4.938 1 98.94 90 VAL A CA 1
ATOM 675 C C . VAL A 1 90 ? 5.926 0.812 5.738 1 98.94 90 VAL A C 1
ATOM 677 O O . VAL A 1 90 ? 6.969 0.96 6.379 1 98.94 90 VAL A O 1
ATOM 680 N N . PHE A 1 91 ? 5 1.688 5.613 1 98.94 91 PHE A N 1
ATOM 681 C CA . PHE A 1 91 ? 5.016 2.947 6.348 1 98.94 91 PHE A CA 1
ATOM 682 C C . PHE A 1 91 ? 3.742 3.111 7.168 1 98.94 91 PHE A C 1
ATOM 684 O O . PHE A 1 91 ? 2.641 2.875 6.668 1 98.94 91 PHE A O 1
ATOM 691 N N . ILE A 1 92 ? 3.92 3.449 8.391 1 98.88 92 ILE A N 1
ATOM 692 C CA . ILE A 1 92 ? 2.805 3.807 9.258 1 98.88 92 ILE A CA 1
ATOM 693 C C . ILE A 1 92 ? 2.814 5.309 9.523 1 98.88 92 ILE A C 1
ATOM 695 O O . ILE A 1 92 ? 3.723 5.828 10.172 1 98.88 92 ILE A O 1
ATOM 699 N N . ALA A 1 93 ? 1.87 6.012 8.984 1 98.88 93 ALA A N 1
ATOM 700 C CA . ALA A 1 93 ? 1.679 7.434 9.242 1 98.88 93 ALA A CA 1
ATOM 701 C C . ALA A 1 93 ? 0.689 7.652 10.383 1 98.88 93 ALA A C 1
ATOM 703 O O . ALA A 1 93 ? -0.433 7.145 10.352 1 98.88 93 ALA A O 1
ATOM 704 N N . HIS A 1 94 ? 1.081 8.445 11.359 1 98.5 94 HIS A N 1
ATOM 705 C CA . HIS A 1 94 ? 0.208 8.586 12.516 1 98.5 94 HIS A CA 1
ATOM 706 C C . HIS A 1 94 ? 0.09 10.047 12.938 1 98.5 94 HIS A C 1
ATOM 708 O O . HIS A 1 94 ? 1.022 10.836 12.75 1 98.5 94 HIS A O 1
ATOM 714 N N . ALA A 1 95 ? -1.047 10.359 13.477 1 98.06 95 ALA A N 1
ATOM 715 C CA . ALA A 1 95 ? -1.353 11.711 13.945 1 98.06 95 ALA A CA 1
ATOM 716 C C . ALA A 1 95 ? -1.193 11.812 15.461 1 98.06 95 ALA A C 1
ATOM 718 O O . ALA A 1 95 ? -0.973 10.805 16.141 1 98.06 95 ALA A O 1
ATOM 719 N N . HIS A 1 96 ? -1.288 13.008 15.961 1 96.88 96 HIS A N 1
ATOM 720 C CA . HIS A 1 96 ? -1.105 13.289 17.375 1 96.88 96 HIS A CA 1
ATOM 721 C C . HIS A 1 96 ? -2.211 12.641 18.219 1 96.88 96 HIS A C 1
ATOM 723 O O . HIS A 1 96 ? -2.02 12.375 19.406 1 96.88 96 HIS A O 1
ATOM 729 N N . ASP A 1 97 ? -3.361 12.375 17.656 1 95.19 97 ASP A N 1
ATOM 730 C CA . ASP A 1 97 ? -4.477 11.797 18.406 1 95.19 97 ASP A CA 1
ATOM 731 C C . ASP A 1 97 ? -4.465 10.273 18.312 1 95.19 97 ASP A C 1
ATOM 733 O O . ASP A 1 97 ? -5.422 9.617 18.734 1 95.19 97 ASP A O 1
ATOM 737 N N . GLY A 1 98 ? -3.518 9.727 17.656 1 94.81 98 GLY A N 1
ATOM 738 C CA . GLY A 1 98 ? -3.395 8.281 17.578 1 94.81 98 GLY A CA 1
ATOM 739 C C . GLY A 1 98 ? -3.932 7.707 16.281 1 94.81 98 GLY A C 1
ATOM 740 O O . GLY A 1 98 ? -3.738 6.523 15.992 1 94.81 98 GLY A O 1
ATOM 741 N N . TYR A 1 99 ? -4.648 8.484 15.492 1 97.62 99 TYR A N 1
ATOM 742 C CA . TYR A 1 99 ? -5.082 8.047 14.172 1 97.62 99 TYR A CA 1
ATOM 743 C C . TYR A 1 99 ? -3.898 7.586 13.328 1 97.62 99 TYR A C 1
ATOM 745 O O . TYR A 1 99 ? -2.842 8.227 13.328 1 97.62 99 TYR A O 1
ATOM 753 N N . ALA A 1 100 ? -3.998 6.441 12.625 1 98.5 100 ALA A N 1
ATOM 754 C CA . ALA A 1 100 ? -2.863 5.934 11.859 1 98.5 100 ALA A CA 1
ATOM 755 C C . ALA A 1 100 ? -3.334 5.219 10.594 1 98.5 100 ALA A C 1
ATOM 757 O O . ALA A 1 100 ? -4.395 4.59 10.586 1 98.5 100 ALA A O 1
ATOM 758 N N . VAL A 1 101 ? -2.576 5.348 9.57 1 98.88 101 VAL A N 1
ATOM 759 C CA . VAL A 1 101 ? -2.824 4.699 8.289 1 98.88 101 VAL A CA 1
ATOM 760 C C . VAL A 1 101 ? -1.525 4.105 7.746 1 98.88 101 VAL A C 1
ATOM 762 O O . VAL A 1 101 ? -0.442 4.402 8.258 1 98.88 101 VAL A O 1
ATOM 765 N N . THR A 1 102 ? -1.647 3.301 6.691 1 98.94 102 THR A N 1
ATOM 766 C CA . THR A 1 102 ? -0.453 2.623 6.199 1 98.94 102 THR A CA 1
ATOM 767 C C . THR A 1 102 ? -0.297 2.826 4.695 1 98.94 102 THR A C 1
ATOM 769 O O . THR A 1 102 ? -1.269 3.135 4.004 1 98.94 102 THR A O 1
ATOM 772 N N . PHE A 1 103 ? 0.86 2.719 4.27 1 98.94 103 PHE A N 1
ATOM 773 C CA . PHE A 1 103 ? 1.285 2.596 2.881 1 98.94 103 PHE A CA 1
ATOM 774 C C . PHE A 1 103 ? 2.301 1.471 2.723 1 98.94 103 PHE A C 1
ATOM 776 O O . PHE A 1 103 ? 3.107 1.224 3.621 1 98.94 103 PHE A O 1
ATOM 783 N N . SER A 1 104 ? 2.281 0.792 1.599 1 98.94 104 SER A N 1
ATOM 784 C CA . SER A 1 104 ? 3.4 -0.079 1.258 1 98.94 104 SER A CA 1
ATOM 785 C C . SER A 1 104 ? 4.477 0.679 0.486 1 98.94 104 SER A C 1
ATOM 787 O O . SER A 1 104 ? 4.195 1.713 -0.124 1 98.94 104 SER A O 1
ATOM 789 N N . TRP A 1 105 ? 5.711 0.188 0.563 1 98.88 105 TRP A N 1
ATOM 790 C CA . TRP A 1 105 ? 6.777 0.777 -0.241 1 98.88 105 TRP A CA 1
ATOM 791 C C . TRP A 1 105 ? 6.391 0.808 -1.716 1 98.88 105 TRP A C 1
ATOM 793 O O . TRP A 1 105 ? 6.562 1.828 -2.387 1 98.88 105 TRP A O 1
ATOM 803 N N . HIS A 1 106 ? 5.82 -0.259 -2.248 1 98.75 106 HIS A N 1
ATOM 804 C CA . HIS A 1 106 ? 5.488 -0.368 -3.664 1 98.75 106 HIS A CA 1
ATOM 805 C C . HIS A 1 106 ? 4.418 0.645 -4.059 1 98.75 106 HIS A C 1
ATOM 807 O O . HIS A 1 106 ? 4.496 1.251 -5.129 1 98.75 106 HIS A O 1
ATOM 813 N N . GLU A 1 107 ? 3.479 0.789 -3.174 1 98.75 107 GLU A N 1
ATOM 814 C CA . GLU A 1 107 ? 2.404 1.744 -3.434 1 98.75 107 GLU A CA 1
ATOM 815 C C . GLU A 1 107 ? 2.955 3.15 -3.648 1 98.75 107 GLU A C 1
ATOM 817 O O . GLU A 1 107 ? 2.52 3.861 -4.559 1 98.75 107 GLU A O 1
ATOM 822 N N . LEU A 1 108 ? 3.957 3.525 -2.912 1 98.81 108 LEU A N 1
ATOM 823 C CA . LEU A 1 108 ? 4.484 4.887 -2.939 1 98.81 108 LEU A CA 1
ATOM 824 C C . LEU A 1 108 ? 5.547 5.035 -4.023 1 98.81 108 LEU A C 1
ATOM 826 O O . LEU A 1 108 ? 5.664 6.098 -4.641 1 98.81 108 LEU A O 1
ATOM 830 N N . PHE A 1 109 ? 6.289 3.967 -4.348 1 98.62 109 PHE A N 1
ATOM 831 C CA . PHE A 1 109 ? 7.492 4.168 -5.145 1 98.62 109 PHE A CA 1
ATOM 832 C C . PHE A 1 109 ? 7.402 3.414 -6.465 1 98.62 109 PHE A C 1
ATOM 834 O O . PHE A 1 109 ? 8.188 3.664 -7.383 1 98.62 109 PHE A O 1
ATOM 841 N N . ASN A 1 110 ? 6.445 2.496 -6.566 1 98.69 110 ASN A N 1
ATOM 842 C CA . ASN A 1 110 ? 6.418 1.646 -7.754 1 98.69 110 ASN A CA 1
ATOM 843 C C . ASN A 1 110 ? 5.031 1.63 -8.398 1 98.69 110 ASN A C 1
ATOM 845 O O . ASN A 1 110 ? 4.688 0.689 -9.117 1 98.69 110 ASN A O 1
ATOM 849 N N . THR A 1 111 ? 4.125 2.512 -8.031 1 98.62 111 THR A N 1
ATOM 850 C CA . THR A 1 111 ? 2.859 2.791 -8.711 1 98.62 111 THR A CA 1
ATOM 851 C C . THR A 1 111 ? 2.645 4.297 -8.852 1 98.62 111 THR A C 1
ATOM 853 O O . THR A 1 111 ? 3.375 5.09 -8.258 1 98.62 111 THR A O 1
ATOM 856 N N . PRO A 1 112 ? 1.623 4.684 -9.594 1 97.94 112 PRO A N 1
ATOM 857 C CA . PRO A 1 112 ? 1.353 6.117 -9.719 1 97.94 112 PRO A CA 1
ATOM 858 C C . PRO A 1 112 ? 0.81 6.73 -8.43 1 97.94 112 PRO A C 1
ATOM 860 O O . PRO A 1 112 ? 0.729 7.957 -8.312 1 97.94 112 PRO A O 1
ATOM 863 N N . VAL A 1 113 ? 0.479 5.953 -7.52 1 98.56 113 VAL A N 1
ATOM 864 C CA . VAL A 1 113 ? -0.135 6.445 -6.293 1 98.56 113 VAL A CA 1
ATOM 865 C C . VAL A 1 113 ? 0.803 7.441 -5.605 1 98.56 113 VAL A C 1
ATOM 867 O O . VAL A 1 113 ? 0.363 8.484 -5.121 1 98.56 113 VAL A O 1
ATOM 870 N N . GLY A 1 114 ? 2.076 7.168 -5.617 1 98.19 114 GLY A N 1
ATOM 871 C CA . GLY A 1 114 ? 3.055 7.973 -4.902 1 98.19 114 GLY A CA 1
ATOM 872 C C . GLY A 1 114 ? 3.113 9.406 -5.383 1 98.19 114 GLY A C 1
ATOM 873 O O . GLY A 1 114 ? 3.518 10.305 -4.637 1 98.19 114 GLY A O 1
ATOM 874 N N . GLU A 1 115 ? 2.678 9.641 -6.602 1 97.88 115 GLU A N 1
ATOM 875 C CA . GLU A 1 115 ? 2.682 10.984 -7.164 1 97.88 115 GLU A CA 1
ATOM 876 C C . GLU A 1 115 ? 1.562 11.836 -6.574 1 97.88 115 GLU A C 1
ATOM 878 O O . GLU A 1 115 ? 1.557 13.062 -6.727 1 97.88 115 GLU A O 1
ATOM 883 N N . HIS A 1 116 ? 0.679 11.203 -5.855 1 98.06 116 HIS A N 1
ATOM 884 C CA . HIS A 1 116 ? -0.532 11.898 -5.426 1 98.06 116 HIS A CA 1
ATOM 885 C C . HIS A 1 116 ? -0.675 11.867 -3.908 1 98.06 116 HIS A C 1
ATOM 887 O O . HIS A 1 116 ? -1.744 12.172 -3.375 1 98.06 116 HIS A O 1
ATOM 893 N N . VAL A 1 117 ? 0.34 11.398 -3.248 1 98.62 117 VAL A N 1
ATOM 894 C CA . VAL A 1 117 ? 0.354 11.438 -1.789 1 98.62 117 VAL A CA 1
ATOM 895 C C . VAL A 1 117 ? 1.195 12.617 -1.311 1 98.62 117 VAL A C 1
ATOM 897 O O . VAL A 1 117 ? 2.404 12.664 -1.553 1 98.62 117 VAL A O 1
ATOM 900 N N . ILE A 1 118 ? 0.539 13.5 -0.589 1 98 118 ILE A N 1
ATOM 901 C CA . ILE A 1 118 ? 1.243 14.734 -0.265 1 98 118 ILE A CA 1
ATOM 902 C C . ILE A 1 118 ? 1.112 15.031 1.229 1 98 118 ILE A C 1
ATOM 904 O O . ILE A 1 118 ? 0.128 14.633 1.86 1 98 118 ILE A O 1
ATOM 908 N N . VAL A 1 119 ? 2.098 15.625 1.775 1 98.5 119 VAL A N 1
ATOM 909 C CA . VAL A 1 119 ? 2.053 16.25 3.094 1 98.5 119 VAL A CA 1
ATOM 910 C C . VAL A 1 119 ? 1.908 17.766 2.945 1 98.5 119 VAL A C 1
ATOM 912 O O . VAL A 1 119 ? 2.832 18.438 2.486 1 98.5 119 VAL A O 1
ATOM 915 N N . ALA A 1 120 ? 0.807 18.234 3.385 1 98.19 120 ALA A N 1
ATOM 916 C CA . ALA A 1 120 ? 0.396 19.594 3.008 1 98.19 120 ALA A CA 1
ATOM 917 C C . ALA A 1 120 ? 0.603 20.562 4.16 1 98.19 120 ALA A C 1
ATOM 919 O O . ALA A 1 120 ? 0.444 20.203 5.328 1 98.19 120 ALA A O 1
ATOM 920 N N . PHE A 1 121 ? 0.889 21.812 3.82 1 97.19 121 PHE A N 1
ATOM 921 C CA . PHE A 1 121 ? 0.985 22.922 4.758 1 97.19 121 PHE A CA 1
ATOM 922 C C . PHE A 1 121 ? 0.091 24.078 4.324 1 97.19 121 PHE A C 1
ATOM 924 O O . PHE A 1 121 ? -0.047 25.078 5.047 1 97.19 121 PHE A O 1
ATOM 931 N N . GLU A 1 122 ? -0.507 23.953 3.154 1 97.25 122 GLU A N 1
ATOM 932 C CA . GLU A 1 122 ? -1.393 24.969 2.588 1 97.25 122 GLU A CA 1
ATOM 933 C C . GLU A 1 122 ? -2.658 24.344 2.014 1 97.25 122 GLU A C 1
ATOM 935 O O . GLU A 1 122 ? -2.633 23.203 1.547 1 97.25 122 GLU A O 1
ATOM 940 N N . CYS A 1 123 ? -3.748 25.109 2.029 1 97.44 123 CYS A N 1
ATOM 941 C CA . CYS A 1 123 ? -5.023 24.75 1.418 1 97.44 123 CYS A CA 1
ATOM 942 C C . CYS A 1 123 ? -5.699 25.984 0.818 1 97.44 123 CYS A C 1
ATOM 944 O O . CYS A 1 123 ? -5.945 26.969 1.52 1 97.44 123 CYS A O 1
ATOM 946 N N . GLY A 1 124 ? -6.059 25.891 -0.481 1 95.44 124 GLY A N 1
ATOM 947 C CA . GLY A 1 124 ? -6.68 27.047 -1.122 1 95.44 124 GLY A CA 1
ATOM 948 C C . GLY A 1 124 ? -5.824 28.297 -1.07 1 95.44 124 GLY A C 1
ATOM 949 O O . GLY A 1 124 ? -6.309 29.375 -0.719 1 95.44 124 GLY A O 1
ATOM 950 N N . ASP A 1 125 ? -4.621 28.203 -1.149 1 91.5 125 ASP A N 1
ATOM 951 C CA . ASP A 1 125 ? -3.646 29.297 -1.209 1 91.5 125 ASP A CA 1
ATOM 952 C C . ASP A 1 125 ? -3.484 29.953 0.154 1 91.5 125 ASP A C 1
ATOM 954 O O . ASP A 1 125 ? -2.967 31.078 0.247 1 91.5 125 ASP A O 1
ATO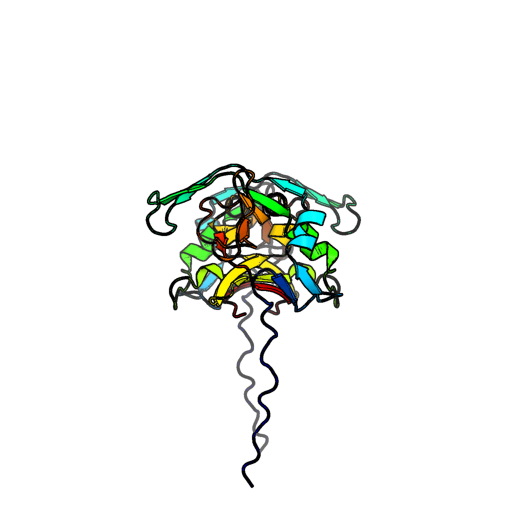M 958 N N . ALA A 1 126 ? -3.938 29.406 1.105 1 95.56 126 ALA A N 1
ATOM 959 C CA . ALA A 1 126 ? -3.738 29.891 2.469 1 95.56 126 ALA A CA 1
ATOM 960 C C . ALA A 1 126 ? -2.986 28.859 3.311 1 95.56 126 ALA A C 1
ATOM 962 O O . ALA A 1 126 ? -3.223 27.656 3.188 1 95.56 126 ALA A O 1
ATOM 963 N N . PRO A 1 127 ? -2.154 29.438 4.176 1 95.38 127 PRO A N 1
ATOM 964 C CA . PRO A 1 127 ? -1.486 28.5 5.078 1 95.38 127 PRO A CA 1
ATOM 965 C C . PRO A 1 127 ? -2.463 27.766 5.992 1 95.38 127 PRO A C 1
ATOM 967 O O . PRO A 1 127 ? -3.449 28.344 6.449 1 95.38 127 PRO A O 1
ATOM 970 N N . LEU A 1 128 ? -2.219 26.438 6.164 1 96.06 128 LEU A N 1
ATOM 971 C CA . LEU A 1 128 ? -2.957 25.656 7.152 1 96.06 128 LEU A CA 1
ATOM 972 C C . LEU A 1 128 ? -2.398 25.891 8.555 1 96.06 128 LEU A C 1
ATOM 974 O O . LEU A 1 128 ? -1.19 25.766 8.773 1 96.06 128 LEU A O 1
ATOM 978 N N . SER A 1 129 ? -3.227 26.266 9.469 1 95.62 129 SER A N 1
ATOM 979 C CA . SER A 1 129 ? -2.779 26.328 10.859 1 95.62 129 SER A CA 1
ATOM 980 C C . SER A 1 129 ? -2.646 24.938 11.469 1 95.62 129 SER A C 1
ATOM 982 O O . SER A 1 129 ? -3.211 23.969 10.953 1 95.62 129 SER A O 1
ATOM 984 N N . ILE A 1 130 ? -1.943 24.875 12.508 1 94.06 130 ILE A N 1
ATOM 985 C CA . ILE A 1 130 ? -1.847 23.609 13.234 1 94.06 130 ILE A CA 1
ATOM 986 C C . ILE A 1 130 ? -3.234 23.172 13.711 1 94.06 130 ILE A C 1
ATOM 988 O O . ILE A 1 130 ? -3.592 22 13.617 1 94.06 130 ILE A O 1
ATOM 992 N N . ASP A 1 131 ? -4.023 24.094 14.148 1 93.44 131 ASP A N 1
ATOM 993 C CA . ASP A 1 131 ? -5.379 23.828 14.609 1 93.44 131 ASP A CA 1
ATOM 994 C C . ASP A 1 131 ? -6.254 23.312 13.469 1 93.44 131 ASP A C 1
ATOM 996 O O . ASP A 1 131 ? -7.16 22.5 13.695 1 93.44 131 ASP A O 1
ATOM 1000 N N . ASP A 1 132 ? -5.859 23.75 12.328 1 94.44 132 ASP A N 1
ATOM 1001 C CA . ASP A 1 132 ? -6.617 23.297 11.164 1 94.44 132 ASP A CA 1
ATOM 1002 C C . ASP A 1 132 ? -6.066 21.984 10.609 1 94.44 132 ASP A C 1
ATOM 1004 O O . ASP A 1 132 ? -6.582 21.469 9.625 1 94.44 132 ASP A O 1
ATOM 1008 N N . GLY A 1 133 ? -4.93 21.547 11.148 1 96.88 133 GLY A N 1
ATOM 1009 C CA . GLY A 1 133 ? -4.547 20.188 10.828 1 96.88 133 GLY A CA 1
ATOM 1010 C C . GLY A 1 133 ? -3.133 20.078 10.289 1 96.88 133 GLY A C 1
ATOM 1011 O O . GLY A 1 133 ? -2.668 18.969 9.977 1 96.88 133 GLY A O 1
ATOM 1012 N N . ALA A 1 134 ? -2.379 21.141 10.18 1 97.25 134 ALA A N 1
ATOM 1013 C CA . ALA A 1 134 ? -1.039 21.094 9.602 1 97.25 134 ALA A CA 1
ATOM 1014 C C . ALA A 1 134 ? -0.058 20.406 10.539 1 97.25 134 ALA A C 1
ATOM 1016 O O . ALA A 1 134 ? -0.112 20.594 11.758 1 97.25 134 ALA A O 1
ATOM 1017 N N . PRO A 1 135 ? 0.933 19.734 10 1 98.06 135 PRO A N 1
ATOM 1018 C CA . PRO A 1 135 ? 0.921 19.234 8.625 1 98.06 135 PRO A CA 1
ATOM 1019 C C . PRO A 1 135 ? -0.166 18.203 8.383 1 98.06 135 PRO A C 1
ATOM 1021 O O . PRO A 1 135 ? -0.544 17.469 9.305 1 98.06 135 PRO A O 1
ATOM 1024 N N . LEU A 1 136 ? -0.689 18.125 7.164 1 98.38 136 LEU A N 1
ATOM 1025 C CA . LEU A 1 136 ? -1.802 17.25 6.82 1 98.38 136 LEU A CA 1
ATOM 1026 C C . LEU A 1 136 ? -1.395 16.25 5.734 1 98.38 136 LEU A C 1
ATOM 1028 O O . LEU A 1 136 ? -0.824 16.641 4.715 1 98.38 136 LEU A O 1
ATOM 1032 N N . LEU A 1 137 ? -1.583 14.977 5.969 1 98.88 137 LEU A N 1
ATOM 1033 C CA . LEU A 1 137 ? -1.358 13.953 4.953 1 98.88 137 LEU A CA 1
ATOM 1034 C C . LEU A 1 137 ? -2.613 13.727 4.117 1 98.88 137 LEU A C 1
ATOM 1036 O O . LEU A 1 137 ? -3.709 13.578 4.664 1 98.88 137 LEU A O 1
ATOM 1040 N N . PHE A 1 138 ? -2.436 13.75 2.824 1 98.69 138 PHE A N 1
ATOM 1041 C CA . PHE A 1 138 ? -3.545 13.562 1.896 1 98.69 138 PHE A CA 1
ATOM 1042 C C . PHE A 1 138 ? -3.139 12.648 0.744 1 98.69 138 PHE A C 1
ATOM 1044 O O . PHE A 1 138 ? -2.086 12.844 0.134 1 98.69 138 PHE A O 1
ATOM 1051 N N . SER A 1 139 ? -3.963 11.633 0.479 1 98.62 139 SER A N 1
ATOM 1052 C CA . SER A 1 139 ? -3.748 10.766 -0.669 1 98.62 139 SER A CA 1
ATOM 1053 C C . SER A 1 139 ? -4.781 11.016 -1.761 1 98.62 139 SER A C 1
ATOM 1055 O O . SER A 1 139 ? -5.898 10.5 -1.698 1 98.62 139 SER A O 1
ATOM 1057 N N . GLY A 1 140 ? -4.363 11.672 -2.783 1 98.12 140 GLY A N 1
ATOM 1058 C CA . GLY A 1 140 ? -5.254 12.055 -3.865 1 98.12 140 GLY A CA 1
ATOM 1059 C C . GLY A 1 140 ? -5.559 10.922 -4.824 1 98.12 140 GLY A C 1
ATOM 1060 O O . GLY A 1 140 ? -6.418 11.055 -5.695 1 98.12 140 GLY A O 1
ATOM 1061 N N . ALA A 1 141 ? -4.871 9.836 -4.668 1 97.81 141 ALA A N 1
ATOM 1062 C CA . ALA A 1 141 ? -5.102 8.68 -5.527 1 97.81 141 ALA A CA 1
ATOM 1063 C C . ALA A 1 141 ? -6.254 7.824 -5 1 97.81 141 ALA A C 1
ATOM 1065 O O . ALA A 1 141 ? -6.738 6.93 -5.695 1 97.81 141 ALA A O 1
ATOM 1066 N N . ASP A 1 142 ? -6.684 8.031 -3.734 1 98.44 142 ASP A N 1
ATOM 1067 C CA . ASP A 1 142 ? -7.711 7.203 -3.109 1 98.44 142 ASP A CA 1
ATOM 1068 C C . ASP A 1 142 ? -9.078 7.469 -3.729 1 98.44 142 ASP A C 1
ATOM 1070 O O . ASP A 1 142 ? -9.414 8.617 -4.039 1 98.44 142 ASP A O 1
ATOM 1074 N N . LEU A 1 143 ? -9.852 6.434 -3.969 1 97.75 143 LEU A N 1
ATOM 1075 C CA . LEU A 1 143 ? -11.227 6.551 -4.445 1 97.75 143 LEU A CA 1
ATOM 1076 C C . LEU A 1 143 ? -12.07 7.375 -3.477 1 97.75 143 LEU A C 1
ATOM 1078 O O . LEU A 1 143 ? -12.836 8.242 -3.898 1 97.75 143 LEU A O 1
ATOM 1082 N N . LEU A 1 144 ? -11.961 7.055 -2.244 1 98 144 LEU A N 1
ATOM 1083 C CA . LEU A 1 144 ? -12.5 7.855 -1.148 1 98 144 LEU A CA 1
ATOM 1084 C C . LEU A 1 144 ? -11.391 8.312 -0.211 1 98 144 LEU A C 1
ATOM 1086 O O . LEU A 1 144 ? -10.82 7.504 0.521 1 98 144 LEU A O 1
ATOM 1090 N N . PRO A 1 145 ? -11.133 9.578 -0.156 1 97.25 145 PRO A N 1
ATOM 1091 C CA . PRO A 1 145 ? -9.906 10.07 0.479 1 97.25 145 PRO A CA 1
ATOM 1092 C C . PRO A 1 145 ? -10.008 10.102 2.002 1 97.25 145 PRO A C 1
ATOM 1094 O O . PRO A 1 145 ? -8.984 10.227 2.688 1 97.25 145 PRO A O 1
ATOM 1097 N N . ALA A 1 146 ? -11.195 10.016 2.559 1 98.06 146 ALA A N 1
ATOM 1098 C CA . ALA A 1 146 ? -11.414 10.312 3.971 1 98.06 146 ALA A CA 1
ATOM 1099 C C . ALA A 1 146 ? -10.492 9.484 4.859 1 98.06 146 ALA A C 1
ATOM 1101 O O . ALA A 1 146 ? -9.883 10.008 5.793 1 98.06 146 ALA A O 1
ATOM 1102 N N . PRO A 1 147 ? -10.242 8.227 4.605 1 98.19 147 PRO A N 1
ATOM 1103 C CA . PRO A 1 147 ? -9.469 7.418 5.547 1 98.19 147 PRO A CA 1
ATOM 1104 C C . PRO A 1 147 ? -8 7.836 5.617 1 98.19 147 PRO A C 1
ATOM 1106 O O . PRO A 1 147 ? -7.355 7.652 6.652 1 98.19 147 PRO A O 1
ATOM 1109 N N . ARG A 1 148 ? -7.484 8.336 4.531 1 98.56 148 ARG A N 1
ATOM 1110 C CA . ARG A 1 148 ? -6.094 8.781 4.551 1 98.56 148 ARG A CA 1
ATOM 1111 C C . ARG A 1 148 ? -6 10.297 4.43 1 98.56 148 ARG A C 1
ATOM 1113 O O . ARG A 1 148 ? -5.117 10.82 3.744 1 98.56 148 ARG A O 1
ATOM 1120 N N . HIS A 1 149 ? -6.992 10.953 4.887 1 98.56 149 HIS A N 1
ATOM 1121 C CA . HIS A 1 149 ? -6.988 12.383 5.172 1 98.56 149 HIS A CA 1
ATOM 1122 C C . HIS A 1 149 ? -6.605 12.656 6.625 1 98.56 149 HIS A C 1
ATOM 1124 O O . HIS A 1 149 ? -7.48 12.828 7.48 1 98.56 149 HIS A O 1
ATOM 1130 N N . VAL A 1 150 ? -5.305 12.75 6.898 1 98.62 150 VAL A N 1
ATOM 1131 C CA . VAL A 1 150 ? -4.781 12.719 8.258 1 98.62 150 VAL A CA 1
ATOM 1132 C C . VAL A 1 150 ? -4.371 14.125 8.688 1 98.62 150 VAL A C 1
ATOM 1134 O O . VAL A 1 150 ? -3.377 14.664 8.195 1 98.62 150 VAL A O 1
ATOM 1137 N N . LYS A 1 151 ? -5.066 14.664 9.586 1 98.19 151 LYS A N 1
ATOM 1138 C CA . LYS A 1 151 ? -4.73 15.961 10.164 1 98.19 151 LYS A CA 1
ATOM 1139 C C . LYS A 1 151 ? -3.73 15.82 11.305 1 98.19 151 LYS A C 1
ATOM 1141 O O . LYS A 1 151 ? -3.715 14.797 11.992 1 98.19 151 LYS A O 1
ATOM 1146 N N . ARG A 1 152 ? -2.939 16.906 11.453 1 98.12 152 ARG A N 1
ATOM 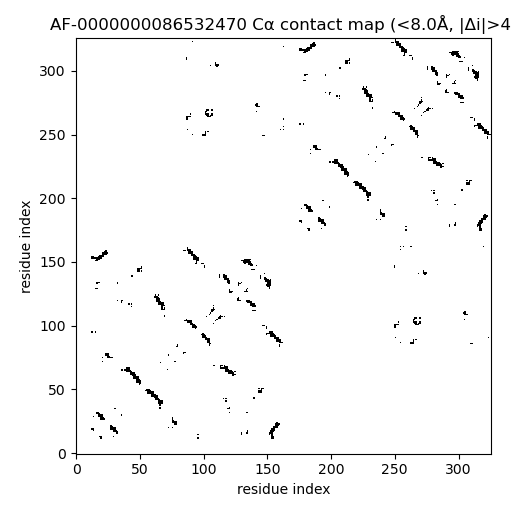1147 C CA . ARG A 1 152 ? -1.971 16.984 12.547 1 98.12 152 ARG A CA 1
ATOM 1148 C C . ARG A 1 152 ? -1.06 15.758 12.555 1 98.12 152 ARG A C 1
ATOM 1150 O O . ARG A 1 152 ? -0.89 15.109 13.586 1 98.12 152 ARG A O 1
ATOM 1157 N N . LEU A 1 153 ? -0.558 15.477 11.391 1 98.5 153 LEU A N 1
ATOM 1158 C CA . LEU A 1 153 ? 0.385 14.375 11.234 1 98.5 153 LEU A CA 1
ATOM 1159 C C . LEU A 1 153 ? 1.558 14.516 12.195 1 98.5 153 LEU A C 1
ATOM 1161 O O . LEU A 1 153 ? 2.211 15.562 12.234 1 98.5 153 LEU A O 1
ATOM 1165 N N . ALA A 1 154 ? 1.814 13.445 12.93 1 98.12 154 ALA A N 1
ATOM 1166 C CA . ALA A 1 154 ? 2.844 13.477 13.961 1 98.12 154 ALA A CA 1
ATOM 1167 C C . ALA A 1 154 ? 4.113 12.766 13.5 1 98.12 154 ALA A C 1
ATOM 1169 O O . ALA A 1 154 ? 5.219 13.148 13.891 1 98.12 154 ALA A O 1
ATOM 1170 N N . GLY A 1 155 ? 3.91 11.727 12.68 1 98.25 155 GLY A N 1
ATOM 1171 C CA . GLY A 1 155 ? 5.102 11 12.273 1 98.25 155 GLY A CA 1
ATOM 1172 C C . GLY A 1 155 ? 4.816 9.914 11.258 1 98.25 155 GLY A C 1
ATOM 1173 O O . GLY A 1 155 ? 3.654 9.594 10.984 1 98.25 155 GLY A O 1
ATOM 1174 N N . ILE A 1 156 ? 5.887 9.391 10.68 1 98.56 156 ILE A N 1
ATOM 1175 C CA . ILE A 1 156 ? 5.895 8.234 9.797 1 98.56 156 ILE A CA 1
ATOM 1176 C C . ILE A 1 156 ? 6.93 7.223 10.281 1 98.56 156 ILE A C 1
ATOM 1178 O O . ILE A 1 156 ? 8.094 7.57 10.492 1 98.56 156 ILE A O 1
ATOM 1182 N N . VAL A 1 157 ? 6.531 6.039 10.492 1 98.56 157 VAL A N 1
ATOM 1183 C CA . VAL A 1 157 ? 7.422 4.949 10.883 1 98.56 157 VAL A CA 1
ATOM 1184 C C . VAL A 1 157 ? 7.629 4 9.711 1 98.56 157 VAL A C 1
ATOM 1186 O O . VAL A 1 157 ? 6.664 3.471 9.156 1 98.56 157 VAL A O 1
ATOM 1189 N N . ALA A 1 158 ? 8.844 3.793 9.305 1 98.75 158 ALA A N 1
ATOM 1190 C CA . ALA A 1 158 ? 9.18 2.783 8.297 1 98.75 158 ALA A CA 1
ATOM 1191 C C . ALA A 1 158 ? 9.531 1.452 8.953 1 98.75 158 ALA A C 1
ATOM 1193 O O . ALA A 1 158 ? 10.32 1.406 9.898 1 98.75 158 ALA A O 1
ATOM 1194 N N . ARG A 1 159 ? 8.922 0.408 8.469 1 98.62 159 ARG A N 1
ATOM 1195 C CA . ARG A 1 159 ? 9.164 -0.918 9.031 1 98.62 159 ARG A CA 1
ATOM 1196 C C . ARG A 1 159 ? 9.344 -1.955 7.926 1 98.62 159 ARG A C 1
ATOM 1198 O O . ARG A 1 159 ? 8.633 -1.924 6.918 1 98.62 159 ARG A O 1
ATOM 1205 N N . VAL A 1 160 ? 10.281 -2.877 8.133 1 98.62 160 VAL A N 1
ATOM 1206 C CA . VAL A 1 160 ? 10.414 -4.055 7.285 1 98.62 160 VAL A CA 1
ATOM 1207 C C . VAL A 1 160 ? 9.734 -5.254 7.953 1 98.62 160 VAL A C 1
ATOM 1209 O O . VAL A 1 160 ? 10.133 -5.668 9.047 1 98.62 160 VAL A O 1
ATOM 1212 N N . LEU A 1 161 ? 8.781 -5.777 7.281 1 98.44 161 LEU A N 1
ATOM 1213 C CA . LEU A 1 161 ? 7.98 -6.828 7.906 1 98.44 161 LEU A CA 1
ATOM 1214 C C . LEU A 1 161 ? 8.594 -8.195 7.656 1 98.44 161 LEU A C 1
ATOM 1216 O O . LEU A 1 161 ? 9.328 -8.391 6.68 1 98.44 161 LEU A O 1
ATOM 1220 N N . GLU A 1 162 ? 8.289 -9.055 8.609 1 94.88 162 GLU A N 1
ATOM 1221 C CA . GLU A 1 162 ? 8.641 -10.461 8.477 1 94.88 162 GLU A CA 1
ATOM 1222 C C . GLU A 1 162 ? 7.395 -11.328 8.344 1 94.88 162 GLU A C 1
ATOM 1224 O O . GLU A 1 162 ? 6.328 -10.977 8.852 1 94.88 162 GLU A O 1
ATOM 1229 N N . VAL A 1 163 ? 7.512 -12.391 7.66 1 90.38 163 VAL A N 1
ATOM 1230 C CA . VAL A 1 163 ? 6.375 -13.281 7.477 1 90.38 163 VAL A CA 1
ATOM 1231 C C . VAL A 1 163 ? 6.07 -14.008 8.789 1 90.38 163 VAL A C 1
ATOM 1233 O O . VAL A 1 163 ? 6.988 -14.414 9.508 1 90.38 163 VAL A O 1
ATOM 1236 N N . MET B 1 1 ? 15.195 -39.906 30.703 1 27.05 1 MET B N 1
ATOM 1237 C CA . MET B 1 1 ? 13.883 -39.781 30.078 1 27.05 1 MET B CA 1
ATOM 1238 C C . MET B 1 1 ? 13.75 -38.5 29.297 1 27.05 1 MET B C 1
ATOM 1240 O O . MET B 1 1 ? 13.75 -37.406 29.891 1 27.05 1 MET B O 1
ATOM 1244 N N . GLU B 1 2 ? 14.352 -38.375 28.078 1 31.7 2 GLU B N 1
ATOM 1245 C CA . GLU B 1 2 ? 14.633 -37.25 27.203 1 31.7 2 GLU B CA 1
ATOM 1246 C C . GLU B 1 2 ? 13.336 -36.594 26.719 1 31.7 2 GLU B C 1
ATOM 1248 O O . GLU B 1 2 ? 12.492 -37.281 26.125 1 31.7 2 GLU B O 1
ATOM 1253 N N . MET B 1 3 ? 12.766 -35.656 27.484 1 30.48 3 MET B N 1
ATOM 1254 C CA . MET B 1 3 ? 11.508 -34.969 27.172 1 30.48 3 MET B CA 1
ATOM 1255 C C . MET B 1 3 ? 11.539 -34.375 25.766 1 30.48 3 MET B C 1
ATOM 1257 O O . MET B 1 3 ? 12.375 -33.531 25.453 1 30.48 3 MET B O 1
ATOM 1261 N N . ALA B 1 4 ? 11.289 -35.219 24.75 1 33.12 4 ALA B N 1
ATOM 1262 C CA . ALA B 1 4 ? 11.172 -34.844 23.344 1 33.12 4 ALA B CA 1
ATOM 1263 C C . ALA B 1 4 ? 10.234 -33.625 23.18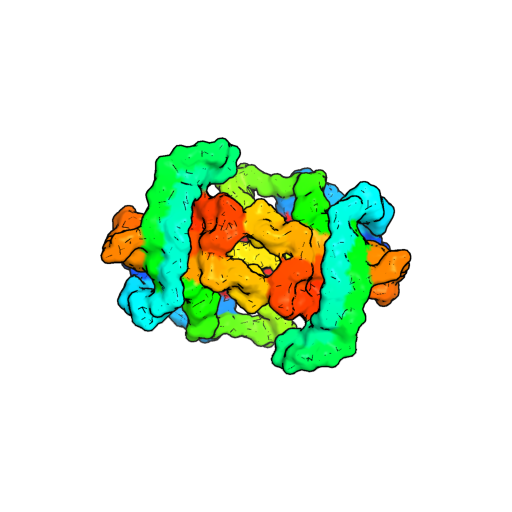8 1 33.12 4 ALA B C 1
ATOM 1265 O O . ALA B 1 4 ? 9.062 -33.688 23.562 1 33.12 4 ALA B O 1
ATOM 1266 N N . GLY B 1 5 ? 10.633 -32.438 23.531 1 35.5 5 GLY B N 1
ATOM 1267 C CA . GLY B 1 5 ? 9.82 -31.234 23.344 1 35.5 5 GLY B CA 1
ATOM 1268 C C . GLY B 1 5 ? 9.117 -31.203 22 1 35.5 5 GLY B C 1
ATOM 1269 O O . GLY B 1 5 ? 9.75 -31.344 20.953 1 35.5 5 GLY B O 1
ATOM 1270 N N . THR B 1 6 ? 7.965 -31.656 21.891 1 37.28 6 THR B N 1
ATOM 1271 C CA . THR B 1 6 ? 7.125 -31.672 20.703 1 37.28 6 THR B CA 1
ATOM 1272 C C . THR B 1 6 ? 7.078 -30.297 20.062 1 37.28 6 THR B C 1
ATOM 1274 O O . THR B 1 6 ? 6.66 -29.312 20.688 1 37.28 6 THR B O 1
ATOM 1277 N N . ALA B 1 7 ? 8.094 -29.891 19.328 1 34.81 7 ALA B N 1
ATOM 1278 C CA . ALA B 1 7 ? 8.07 -28.703 18.484 1 34.81 7 ALA B CA 1
ATOM 1279 C C . ALA B 1 7 ? 6.703 -28.531 17.812 1 34.81 7 ALA B C 1
ATOM 1281 O O . ALA B 1 7 ? 6.156 -29.484 17.25 1 34.81 7 ALA B O 1
ATOM 1282 N N . ALA B 1 8 ? 5.746 -27.734 18.328 1 39.62 8 ALA B N 1
ATOM 1283 C CA . ALA B 1 8 ? 4.465 -27.375 17.734 1 39.62 8 ALA B CA 1
ATOM 1284 C C . ALA B 1 8 ? 4.57 -27.297 16.203 1 39.62 8 ALA B C 1
ATOM 1286 O O . ALA B 1 8 ? 5.617 -26.938 15.672 1 39.62 8 ALA B O 1
ATOM 1287 N N . PRO B 1 9 ? 3.863 -28.016 15.367 1 37.72 9 PRO B N 1
ATOM 1288 C CA . PRO B 1 9 ? 3.984 -27.906 13.914 1 37.72 9 PRO B CA 1
ATOM 1289 C C . PRO B 1 9 ? 4.18 -26.469 13.445 1 37.72 9 PRO B C 1
ATOM 1291 O O . PRO B 1 9 ? 3.664 -25.531 14.07 1 37.72 9 PRO B O 1
ATOM 1294 N N . SER B 1 10 ? 5.27 -25.859 13.125 1 42.47 10 SER B N 1
ATOM 1295 C CA . SER B 1 10 ? 5.633 -24.562 12.547 1 42.47 10 SER B CA 1
ATOM 1296 C C . SER B 1 10 ? 4.504 -24.016 11.68 1 42.47 10 SER B C 1
ATOM 1298 O O . SER B 1 10 ? 3.633 -24.766 11.234 1 42.47 10 SER B O 1
ATOM 1300 N N . ALA B 1 11 ? 4.172 -22.656 11.5 1 46.59 11 ALA B N 1
ATOM 1301 C CA . ALA B 1 11 ? 3.197 -21.984 10.648 1 46.59 11 ALA B CA 1
ATOM 1302 C C . ALA B 1 11 ? 2.98 -22.75 9.344 1 46.59 11 ALA B C 1
ATOM 1304 O O . ALA B 1 11 ? 3.941 -23.078 8.641 1 46.59 11 ALA B O 1
ATOM 1305 N N . HIS B 1 12 ? 1.923 -23.562 9.094 1 52.66 12 HIS B N 1
ATOM 1306 C CA . HIS B 1 12 ? 1.388 -24.484 8.094 1 52.66 12 HIS B CA 1
ATOM 1307 C C . HIS B 1 12 ? 1.552 -23.922 6.684 1 52.66 12 HIS B C 1
ATOM 1309 O O . HIS B 1 12 ? 0.855 -22.984 6.305 1 52.66 12 HIS B O 1
ATOM 1315 N N . GLN B 1 13 ? 2.789 -23.906 6.191 1 66 13 GLN B N 1
ATOM 1316 C CA . GLN B 1 13 ? 3.021 -23.625 4.777 1 66 13 GLN B CA 1
ATOM 1317 C C . GLN B 1 13 ? 2.088 -24.438 3.893 1 66 13 GLN B C 1
ATOM 1319 O O . GLN B 1 13 ? 1.952 -25.656 4.078 1 66 13 GLN B O 1
ATOM 1324 N N . ALA B 1 14 ? 1.257 -23.734 3.18 1 78.31 14 ALA B N 1
ATOM 1325 C CA . ALA B 1 14 ? 0.37 -24.391 2.225 1 78.31 14 ALA B CA 1
ATOM 1326 C C . ALA B 1 14 ? 1.151 -25.328 1.309 1 78.31 14 ALA B C 1
ATOM 1328 O O . ALA B 1 14 ? 2.326 -25.094 1.018 1 78.31 14 ALA B O 1
ATOM 1329 N N . ALA B 1 15 ? 0.471 -26.406 0.93 1 86.31 15 ALA B N 1
ATOM 1330 C CA . ALA B 1 15 ? 1.054 -27.297 -0.071 1 86.31 15 ALA B CA 1
ATOM 1331 C C . ALA B 1 15 ? 1.329 -26.547 -1.374 1 86.31 15 ALA B C 1
ATOM 1333 O O . ALA B 1 15 ? 0.722 -25.516 -1.643 1 86.31 15 ALA B O 1
ATOM 1334 N N . ALA B 1 16 ? 2.246 -27.125 -2.131 1 90.62 16 ALA B N 1
ATOM 1335 C CA . ALA B 1 16 ? 2.49 -26.547 -3.453 1 90.62 16 ALA B CA 1
ATOM 1336 C C . ALA B 1 16 ? 1.198 -26.469 -4.262 1 90.62 16 ALA B C 1
ATOM 1338 O O . ALA B 1 16 ? 0.39 -27.391 -4.25 1 90.62 16 ALA B O 1
ATOM 1339 N N . GLY B 1 17 ? 0.968 -25.312 -4.797 1 94.12 17 GLY B N 1
ATOM 1340 C CA . GLY B 1 17 ? -0.211 -25.141 -5.629 1 94.12 17 GLY B CA 1
ATOM 1341 C C . GLY B 1 17 ? -1.405 -24.594 -4.867 1 94.12 17 GLY B C 1
ATOM 1342 O O . GLY B 1 17 ? -2.523 -24.578 -5.391 1 94.12 17 GLY B O 1
ATOM 1343 N N . SER B 1 18 ? -1.188 -24.297 -3.684 1 96.62 18 SER B N 1
ATOM 1344 C CA . SER B 1 18 ? -2.25 -23.688 -2.891 1 96.62 18 SER B CA 1
ATOM 1345 C C . SER B 1 18 ? -1.736 -22.484 -2.109 1 96.62 18 SER B C 1
ATOM 1347 O O . SER B 1 18 ? -0.527 -22.328 -1.936 1 96.62 18 SER B O 1
ATOM 1349 N N . ILE B 1 19 ? -2.697 -21.656 -1.668 1 97.69 19 ILE B N 1
ATOM 1350 C CA . ILE B 1 19 ? -2.375 -20.438 -0.949 1 97.69 19 ILE B CA 1
ATOM 1351 C C . ILE B 1 19 ? -3.066 -20.438 0.412 1 97.69 19 ILE B C 1
ATOM 1353 O O . ILE B 1 19 ? -4.285 -20.609 0.496 1 97.69 19 ILE B O 1
ATOM 1357 N N . ALA B 1 20 ? -2.309 -20.234 1.408 1 98.12 20 ALA B N 1
ATOM 1358 C CA . ALA B 1 20 ? -2.893 -20.109 2.74 1 98.12 20 ALA B CA 1
ATOM 1359 C C . ALA B 1 20 ? -3.207 -18.656 3.061 1 98.12 20 ALA B C 1
ATOM 1361 O O . ALA B 1 20 ? -2.35 -17.781 2.914 1 98.12 20 ALA B O 1
ATOM 1362 N N . LEU B 1 21 ? -4.41 -18.312 3.402 1 98.12 21 LEU B N 1
ATOM 1363 C CA . LEU B 1 21 ? -4.809 -17.016 3.936 1 98.12 21 LEU B CA 1
ATOM 1364 C C . LEU B 1 21 ? -4.867 -17.047 5.457 1 98.12 21 LEU B C 1
ATOM 1366 O O . LEU B 1 21 ? -5.707 -17.734 6.035 1 98.12 21 LEU B O 1
ATOM 1370 N N . THR B 1 22 ? -3.959 -16.328 6.121 1 97.94 22 THR B N 1
ATOM 1371 C CA . THR B 1 22 ? -3.832 -16.406 7.574 1 97.94 22 THR B CA 1
ATOM 1372 C C . THR B 1 22 ? -3.729 -15.008 8.18 1 97.94 22 THR B C 1
ATOM 1374 O O . THR B 1 22 ? -3.545 -14.023 7.453 1 97.94 22 THR B O 1
ATOM 1377 N N . GLY B 1 23 ? -3.789 -14.938 9.57 1 97.88 23 GLY B N 1
ATOM 1378 C CA . GLY B 1 23 ? -3.752 -13.656 10.258 1 97.88 23 GLY B CA 1
ATOM 1379 C C . GLY B 1 23 ? -5.125 -13.039 10.438 1 97.88 23 GLY B C 1
ATOM 1380 O O . GLY B 1 23 ? -6.078 -13.734 10.812 1 97.88 23 GLY B O 1
ATOM 1381 N N . ALA B 1 24 ? -5.285 -11.75 10.195 1 98.12 24 ALA B N 1
ATOM 1382 C CA . ALA B 1 24 ? -6.477 -10.969 10.508 1 98.12 24 ALA B CA 1
ATOM 1383 C C . ALA B 1 24 ? -7.598 -11.242 9.516 1 98.12 24 ALA B C 1
ATOM 1385 O O . ALA B 1 24 ? -8.18 -10.32 8.945 1 98.12 24 ALA B O 1
ATOM 1386 N N . PHE B 1 25 ? -7.871 -12.5 9.305 1 98.25 25 PHE B N 1
ATOM 1387 C CA . PHE B 1 25 ? -9.031 -12.938 8.539 1 98.25 25 PHE B CA 1
ATOM 1388 C C . PHE B 1 25 ? -10.109 -13.5 9.461 1 98.25 25 PHE B C 1
ATOM 1390 O O . PHE B 1 25 ? -9.805 -14.102 10.492 1 98.25 25 PHE B O 1
ATOM 1397 N N . GLU B 1 26 ? -11.32 -13.297 9.125 1 97.81 26 GLU B N 1
ATOM 1398 C CA . GLU B 1 26 ? -12.438 -13.906 9.844 1 97.81 26 GLU B CA 1
ATOM 1399 C C . GLU B 1 26 ? -12.477 -15.414 9.633 1 97.81 26 GLU B C 1
ATOM 1401 O O . GLU B 1 26 ? -12.789 -16.172 10.562 1 97.81 26 GLU B O 1
ATOM 1406 N N . ARG B 1 27 ? -12.148 -15.82 8.375 1 96.62 27 ARG B N 1
ATOM 1407 C CA . ARG B 1 27 ? -12.156 -17.219 7.973 1 96.62 27 ARG B CA 1
ATOM 1408 C C . ARG B 1 27 ? -10.852 -17.609 7.297 1 96.62 27 ARG B C 1
ATOM 1410 O O . ARG B 1 27 ? -10.797 -17.75 6.07 1 96.62 27 ARG B O 1
ATOM 1417 N N . PRO B 1 28 ? -9.828 -17.797 8.164 1 94.81 28 PRO B N 1
ATOM 1418 C CA . PRO B 1 28 ? -8.625 -18.344 7.547 1 94.81 28 PRO B CA 1
ATOM 1419 C C . PRO B 1 28 ? -8.906 -19.578 6.695 1 94.81 28 PRO B C 1
ATOM 1421 O O . PRO B 1 28 ? -9.75 -20.406 7.062 1 94.81 28 PRO B O 1
ATOM 1424 N N . MET B 1 29 ? -8.25 -19.641 5.5 1 95.31 29 MET B N 1
ATOM 1425 C CA . MET B 1 29 ? -8.586 -20.719 4.574 1 95.31 29 MET B CA 1
ATOM 1426 C C . MET B 1 29 ? -7.422 -21 3.623 1 95.31 29 MET B C 1
ATOM 1428 O O . MET B 1 29 ? -6.445 -20.25 3.596 1 95.31 29 MET B O 1
ATOM 1432 N N . THR B 1 30 ? -7.527 -22.078 2.953 1 96.88 30 THR B N 1
ATOM 1433 C CA . THR B 1 30 ? -6.613 -22.438 1.871 1 96.88 30 THR B CA 1
ATOM 1434 C C . THR B 1 30 ? -7.316 -22.344 0.519 1 96.88 30 THR B C 1
ATOM 1436 O O . THR B 1 30 ? -8.438 -22.828 0.358 1 96.88 30 THR B O 1
ATOM 1439 N N . VAL B 1 31 ? -6.723 -21.625 -0.358 1 96.62 31 VAL B N 1
ATOM 1440 C CA . VAL B 1 31 ? -7.242 -21.469 -1.711 1 96.62 31 VAL B CA 1
ATOM 1441 C C . VAL B 1 31 ? -6.457 -22.344 -2.676 1 96.62 31 VAL B C 1
ATOM 1443 O O . VAL B 1 31 ? -5.238 -22.203 -2.814 1 96.62 31 VAL B O 1
ATOM 1446 N N . THR B 1 32 ? -7.117 -23.234 -3.371 1 95.38 32 THR B N 1
ATOM 1447 C CA . THR B 1 32 ? -6.469 -24.141 -4.32 1 95.38 32 THR B CA 1
ATOM 1448 C C . THR B 1 32 ? -6.516 -23.547 -5.73 1 95.38 32 THR B C 1
ATOM 1450 O O . THR B 1 32 ? -7.184 -22.547 -5.973 1 95.38 32 THR B O 1
ATOM 1453 N N . LEU B 1 33 ? -5.82 -24.25 -6.629 1 94.81 33 LEU B N 1
ATOM 1454 C CA . LEU B 1 33 ? -5.883 -23.844 -8.031 1 94.81 33 LEU B CA 1
ATOM 1455 C C . LEU B 1 33 ? -7.301 -23.969 -8.57 1 94.81 33 LEU B C 1
ATOM 1457 O O . LEU B 1 33 ? -7.746 -23.156 -9.375 1 94.81 33 LEU B O 1
ATOM 1461 N N . ASP B 1 34 ? -8.016 -24.984 -8.156 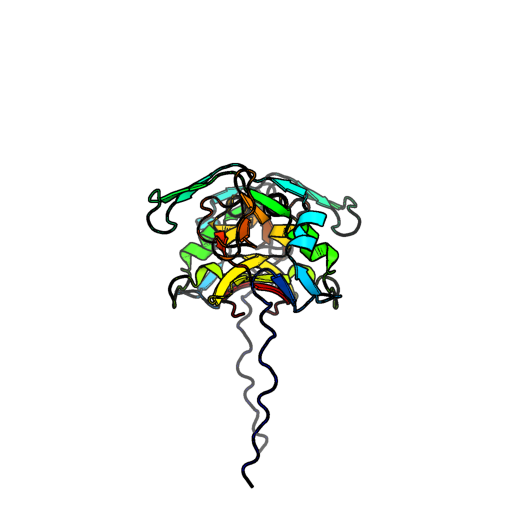1 93.31 34 ASP B N 1
ATOM 1462 C CA . ASP B 1 34 ? -9.406 -25.172 -8.562 1 93.31 34 ASP B CA 1
ATOM 1463 C C . ASP B 1 34 ? -10.281 -24.031 -8.07 1 93.31 34 ASP B C 1
ATOM 1465 O O . ASP B 1 34 ? -11.156 -23.547 -8.797 1 93.31 34 ASP B O 1
ATOM 1469 N N . ASP B 1 35 ? -10.039 -23.656 -6.848 1 93.88 35 ASP B N 1
ATOM 1470 C CA . ASP B 1 35 ? -10.766 -22.5 -6.312 1 93.88 35 ASP B CA 1
ATOM 1471 C C . ASP B 1 35 ? -10.508 -21.25 -7.145 1 93.88 35 ASP B C 1
ATOM 1473 O O . ASP B 1 35 ? -11.438 -20.484 -7.43 1 93.88 35 ASP B O 1
ATOM 1477 N N . LEU B 1 36 ? -9.25 -20.984 -7.496 1 95.25 36 LEU B N 1
ATOM 1478 C CA . LEU B 1 36 ? -8.898 -19.828 -8.312 1 95.25 36 LEU B CA 1
ATOM 1479 C C . LEU B 1 36 ? -9.641 -19.859 -9.648 1 95.25 36 LEU B C 1
ATOM 1481 O O . LEU B 1 36 ? -10.133 -18.828 -10.109 1 95.25 36 LEU B O 1
ATOM 1485 N N . ARG B 1 37 ? -9.695 -21 -10.25 1 92.12 37 ARG B N 1
ATOM 1486 C CA . ARG B 1 37 ? -10.375 -21.156 -11.531 1 92.12 37 ARG B CA 1
ATOM 1487 C C . ARG B 1 37 ? -11.859 -20.812 -11.414 1 92.12 37 ARG B C 1
ATOM 1489 O O . ARG B 1 37 ? -12.43 -20.188 -12.312 1 92.12 37 ARG B O 1
ATOM 1496 N N . ARG B 1 38 ? -12.383 -21.125 -10.305 1 90.62 38 ARG B N 1
ATOM 1497 C CA . ARG B 1 38 ? -13.797 -20.859 -10.07 1 90.62 38 ARG B CA 1
ATOM 1498 C C . ARG B 1 38 ? -14.039 -19.375 -9.844 1 90.62 38 ARG B C 1
ATOM 1500 O O . ARG B 1 38 ? -15.133 -18.859 -10.109 1 90.62 38 ARG B O 1
ATOM 1507 N N . HIS B 1 39 ? -13 -18.734 -9.352 1 85.56 39 HIS B N 1
ATOM 1508 C CA . HIS B 1 39 ? -13.125 -17.328 -9.031 1 85.56 39 HIS B CA 1
ATOM 1509 C C . HIS B 1 39 ? -12.461 -16.453 -10.086 1 85.56 39 HIS B C 1
ATOM 1511 O O . HIS B 1 39 ? -12.25 -15.258 -9.867 1 85.56 39 HIS B O 1
ATOM 1517 N N . ALA B 1 40 ? -12.094 -17.141 -11.156 1 78.06 40 ALA B N 1
ATOM 1518 C CA . ALA B 1 40 ? -11.375 -16.406 -12.195 1 78.06 40 ALA B CA 1
ATOM 1519 C C . ALA B 1 40 ? -12.18 -15.203 -12.688 1 78.06 40 ALA B C 1
ATOM 1521 O O . ALA B 1 40 ? -13.312 -15.359 -13.148 1 78.06 40 ALA B O 1
ATOM 1522 N N . SER B 1 41 ? -11.516 -14.109 -12.672 1 80.81 41 SER B N 1
ATOM 1523 C CA . SER B 1 41 ? -12.312 -12.922 -12.961 1 80.81 41 SER B CA 1
ATOM 1524 C C . SER B 1 41 ? -11.469 -11.836 -13.625 1 80.81 41 SER B C 1
ATOM 1526 O O . SER B 1 41 ? -11.992 -10.781 -13.992 1 80.81 41 SER B O 1
ATOM 1528 N N . ALA B 1 42 ? -10.258 -12.133 -13.922 1 95.25 42 ALA B N 1
ATOM 1529 C CA . ALA B 1 42 ? -9.43 -11.023 -14.383 1 95.25 42 ALA B CA 1
ATOM 1530 C C . ALA B 1 42 ? -8.344 -11.508 -15.336 1 95.25 42 ALA B C 1
ATOM 1532 O O . ALA B 1 42 ? -7.824 -12.617 -15.188 1 95.25 42 ALA B O 1
ATOM 1533 N N . THR B 1 43 ? -8.031 -10.742 -16.312 1 96.81 43 THR B N 1
ATOM 1534 C CA . THR B 1 43 ? -6.934 -10.953 -17.25 1 96.81 43 THR B CA 1
ATOM 1535 C C . THR B 1 43 ? -6.023 -9.727 -17.312 1 96.81 43 THR B C 1
ATOM 1537 O O . THR B 1 43 ? -6.496 -8.609 -17.5 1 96.81 43 THR B O 1
ATOM 1540 N N . ALA B 1 44 ? -4.785 -9.945 -17.062 1 97.62 44 ALA B N 1
ATOM 1541 C CA . ALA B 1 44 ? -3.814 -8.859 -17.141 1 97.62 44 ALA B CA 1
ATOM 1542 C C . ALA B 1 44 ? -3.393 -8.609 -18.594 1 97.62 44 ALA B C 1
ATOM 1544 O O . ALA B 1 44 ? -3.51 -9.492 -19.438 1 97.62 44 ALA B O 1
ATOM 1545 N N . GLU B 1 45 ? -2.93 -7.398 -18.844 1 97.19 45 GLU B N 1
ATOM 1546 C CA . GLU B 1 45 ? -2.283 -7.121 -20.125 1 97.19 45 GLU B CA 1
ATOM 1547 C C . GLU B 1 45 ? -0.901 -7.766 -20.188 1 97.19 45 GLU B C 1
ATOM 1549 O O . GLU B 1 45 ? -0.251 -7.969 -19.156 1 97.19 45 GLU B O 1
ATOM 1554 N N . PRO B 1 46 ? -0.515 -8.172 -21.453 1 97.94 46 PRO B N 1
ATOM 1555 C CA . PRO B 1 46 ? 0.883 -8.594 -21.562 1 97.94 46 PRO B CA 1
ATOM 1556 C C . PRO B 1 46 ? 1.863 -7.512 -21.109 1 97.94 46 PRO B C 1
ATOM 1558 O O . PRO B 1 46 ? 1.514 -6.328 -21.094 1 97.94 46 PRO B O 1
ATOM 1561 N N . PHE B 1 47 ? 3.062 -7.914 -20.734 1 97.81 47 PHE B N 1
ATOM 1562 C CA . PHE B 1 47 ? 4.023 -6.93 -20.25 1 97.81 47 PHE B CA 1
ATOM 1563 C C . PHE B 1 47 ? 5.453 -7.406 -20.484 1 97.81 47 PHE B C 1
ATOM 1565 O O . PHE B 1 47 ? 5.684 -8.594 -20.719 1 97.81 47 PHE B O 1
ATOM 1572 N N . ASP B 1 48 ? 6.348 -6.445 -20.516 1 97.62 48 ASP B N 1
ATOM 1573 C CA . ASP B 1 48 ? 7.773 -6.746 -20.547 1 97.62 48 ASP B CA 1
ATOM 1574 C C . ASP B 1 48 ? 8.359 -6.805 -19.141 1 97.62 48 ASP B C 1
ATOM 1576 O O . ASP B 1 48 ? 8.273 -5.832 -18.391 1 97.62 48 ASP B O 1
ATOM 1580 N N . LEU B 1 49 ? 8.906 -7.945 -18.859 1 98.06 49 LEU B N 1
ATOM 1581 C CA . LEU B 1 49 ? 9.602 -8.094 -17.594 1 98.06 49 LEU B CA 1
ATOM 1582 C C . LEU B 1 49 ? 11.016 -7.52 -17.672 1 98.06 49 LEU B C 1
ATOM 1584 O O . LEU B 1 49 ? 11.773 -7.863 -18.578 1 98.06 49 LEU B O 1
ATOM 1588 N N . ARG B 1 50 ? 11.281 -6.641 -16.797 1 98.25 50 ARG B N 1
ATOM 1589 C CA . ARG B 1 50 ? 12.586 -5.992 -16.719 1 98.25 50 ARG B CA 1
ATOM 1590 C C . ARG B 1 50 ? 13.164 -6.102 -15.312 1 98.25 50 ARG B C 1
ATOM 1592 O O . ARG B 1 50 ? 12.43 -6.055 -14.328 1 98.25 50 ARG B O 1
ATOM 1599 N N . CYS B 1 51 ? 14.469 -6.184 -15.297 1 97.38 51 CYS B N 1
ATOM 1600 C CA . CYS B 1 51 ? 15.148 -6.18 -14.008 1 97.38 51 CYS B CA 1
ATOM 1601 C C . CYS B 1 51 ? 14.883 -4.879 -13.258 1 97.38 51 CYS B C 1
ATOM 1603 O O . CYS B 1 51 ? 15.062 -3.793 -13.812 1 97.38 51 CYS B O 1
ATOM 1605 N N . PHE B 1 52 ? 14.602 -5.082 -11.953 1 95.94 52 PHE B N 1
ATOM 1606 C CA . PHE B 1 52 ? 14.18 -3.912 -11.195 1 95.94 52 PHE B CA 1
ATOM 1607 C C . PHE B 1 52 ? 15.352 -2.957 -10.977 1 95.94 52 PHE B C 1
ATOM 1609 O O . PHE B 1 52 ? 15.18 -1.737 -11.023 1 95.94 52 PHE B O 1
ATOM 1616 N N . THR B 1 53 ? 16.5 -3.445 -10.742 1 92.31 53 THR B N 1
ATOM 1617 C CA . THR B 1 53 ? 17.672 -2.635 -10.398 1 92.31 53 THR B CA 1
ATOM 1618 C C . THR B 1 53 ? 18.297 -2.025 -11.648 1 92.31 53 THR B C 1
ATOM 1620 O O . THR B 1 53 ? 18.594 -0.832 -11.68 1 92.31 53 THR B O 1
ATOM 1623 N N . THR B 1 54 ? 18.359 -2.76 -12.758 1 95.62 54 THR B N 1
ATOM 1624 C CA . THR B 1 54 ? 19.109 -2.305 -13.914 1 95.62 54 THR B CA 1
ATOM 1625 C C . THR B 1 54 ? 18.172 -1.928 -15.062 1 95.62 54 THR B C 1
ATOM 1627 O O . THR B 1 54 ? 18.609 -1.353 -16.062 1 95.62 54 THR B O 1
ATOM 1630 N N . ASN B 1 55 ? 16.969 -2.256 -14.953 1 96.94 55 ASN B N 1
ATOM 1631 C CA . ASN B 1 55 ? 15.938 -2.006 -15.961 1 96.94 55 ASN B CA 1
ATOM 1632 C C . ASN B 1 55 ? 16.219 -2.771 -17.25 1 96.94 55 ASN B C 1
ATOM 1634 O O . ASN B 1 55 ? 15.664 -2.459 -18.297 1 96.94 55 ASN B O 1
ATOM 1638 N N . ARG B 1 56 ? 17.062 -3.701 -17.109 1 97.56 56 ARG B N 1
ATOM 1639 C CA . ARG B 1 56 ? 17.359 -4.527 -18.281 1 97.56 56 ARG B CA 1
ATOM 1640 C C . ARG B 1 56 ? 16.188 -5.418 -18.641 1 97.56 56 ARG B C 1
ATOM 1642 O O . ARG B 1 56 ? 15.547 -6.008 -17.766 1 97.56 56 ARG B O 1
ATOM 1649 N N . PHE B 1 57 ? 16 -5.531 -19.922 1 98.12 57 PHE B N 1
ATOM 1650 C CA . PHE B 1 57 ? 14.938 -6.395 -20.422 1 98.12 57 PHE B CA 1
ATOM 1651 C C . PHE B 1 57 ? 15.25 -7.859 -20.141 1 98.12 57 PHE B C 1
ATOM 1653 O O . PHE B 1 57 ? 16.375 -8.32 -20.375 1 98.12 57 PHE B O 1
ATOM 1660 N N . ILE B 1 58 ? 14.305 -8.539 -19.656 1 97.44 58 ILE B N 1
ATOM 1661 C CA . ILE B 1 58 ? 14.469 -9.969 -19.375 1 97.44 58 ILE B CA 1
ATOM 1662 C C . ILE B 1 58 ? 13.656 -10.781 -20.391 1 97.44 58 ILE B C 1
ATOM 1664 O O . ILE B 1 58 ? 14.219 -11.539 -21.172 1 97.44 58 ILE B O 1
ATOM 1668 N N . ARG B 1 59 ? 12.344 -10.578 -20.453 1 97.69 59 ARG B N 1
ATOM 1669 C CA . ARG B 1 59 ? 11.461 -11.273 -21.375 1 97.69 59 ARG B CA 1
ATOM 1670 C C . ARG B 1 59 ? 10.094 -10.602 -21.438 1 97.69 59 ARG B C 1
ATOM 1672 O O . ARG B 1 59 ? 9.727 -9.844 -20.547 1 97.69 59 ARG B O 1
ATOM 1679 N N . SER B 1 60 ? 9.383 -10.922 -22.5 1 98 60 SER B N 1
ATOM 1680 C CA . SER B 1 60 ? 7.965 -10.57 -22.562 1 98 60 SER B CA 1
ATOM 1681 C C . SER B 1 60 ? 7.098 -11.648 -21.922 1 98 60 SER B C 1
ATOM 1683 O O . SER B 1 60 ? 7.391 -12.836 -22.047 1 98 60 SER B O 1
ATOM 1685 N N . VAL B 1 61 ? 6.113 -11.234 -21.312 1 97.94 61 VAL B N 1
ATOM 1686 C CA . VAL B 1 61 ? 5.219 -12.172 -20.641 1 97.94 61 VAL B CA 1
ATOM 1687 C C . VAL B 1 61 ? 3.809 -12.047 -21.203 1 97.94 61 VAL B C 1
ATOM 1689 O O . VAL B 1 61 ? 3.275 -10.938 -21.328 1 97.94 61 VAL B O 1
ATOM 1692 N N . ALA B 1 62 ? 3.25 -13.188 -21.641 1 97.94 62 ALA B N 1
ATOM 1693 C CA . ALA B 1 62 ? 1.873 -13.242 -22.125 1 97.94 62 ALA B CA 1
ATOM 1694 C C . ALA B 1 62 ? 0.888 -12.898 -21 1 97.94 62 ALA B C 1
ATOM 1696 O O . ALA B 1 62 ? 1.263 -12.844 -19.828 1 97.94 62 ALA B O 1
ATOM 1697 N N . PRO B 1 63 ? -0.34 -12.633 -21.328 1 97.88 63 PRO B N 1
ATOM 1698 C CA . PRO B 1 63 ? -1.312 -12.234 -20.312 1 97.88 63 PRO B CA 1
ATOM 1699 C C . PRO B 1 63 ? -1.556 -13.312 -19.266 1 97.88 63 PRO B C 1
ATOM 1701 O O . PRO B 1 63 ? -1.73 -14.484 -19.609 1 97.88 63 PRO B O 1
ATOM 1704 N N . TYR B 1 64 ? -1.56 -12.859 -18.047 1 98 64 TYR B N 1
ATOM 1705 C CA . TYR B 1 64 ? -1.992 -13.719 -16.953 1 98 64 TYR B CA 1
ATOM 1706 C C . TYR B 1 64 ? -3.508 -13.688 -16.797 1 98 64 TYR B C 1
ATOM 1708 O O . TYR B 1 64 ? -4.133 -12.641 -16.953 1 98 64 TYR B O 1
ATOM 1716 N N . ARG B 1 65 ? -4.059 -14.797 -16.516 1 97.5 65 ARG B N 1
ATOM 1717 C CA . ARG B 1 65 ? -5.457 -14.906 -16.109 1 97.5 65 ARG B CA 1
ATOM 1718 C C . ARG B 1 65 ? -5.578 -15.484 -14.695 1 97.5 65 ARG B C 1
ATOM 1720 O O . ARG B 1 65 ? -4.875 -16.438 -14.352 1 97.5 65 ARG B O 1
ATOM 1727 N N . GLY B 1 66 ? -6.457 -14.93 -13.906 1 97.75 66 GLY B N 1
ATOM 1728 C CA . GLY B 1 66 ? -6.621 -15.383 -12.539 1 97.75 66 GLY B CA 1
ATOM 1729 C C . GLY B 1 66 ? -7.699 -14.625 -11.781 1 97.75 66 GLY B C 1
ATOM 1730 O O . GLY B 1 66 ? -8.633 -14.094 -12.391 1 97.75 66 GLY B O 1
ATOM 1731 N N . ALA B 1 67 ? -7.66 -14.781 -10.453 1 97.75 67 ALA B N 1
ATOM 1732 C CA . ALA B 1 67 ? -8.57 -14.062 -9.57 1 97.75 67 ALA B CA 1
ATOM 1733 C C . ALA B 1 67 ? -7.93 -12.766 -9.062 1 97.75 67 ALA B C 1
ATOM 1735 O O . ALA B 1 67 ? -6.723 -12.719 -8.82 1 97.75 67 ALA B O 1
ATOM 1736 N N . ARG B 1 68 ? -8.742 -11.703 -8.945 1 97.56 68 ARG B N 1
ATOM 1737 C CA . ARG B 1 68 ? -8.227 -10.516 -8.281 1 97.56 68 ARG B CA 1
ATOM 1738 C C . ARG B 1 68 ? -7.898 -10.805 -6.816 1 97.56 68 ARG B C 1
ATOM 1740 O O . ARG B 1 68 ? -8.688 -11.453 -6.117 1 97.56 68 ARG B O 1
ATOM 1747 N N . LEU B 1 69 ? -6.785 -10.375 -6.406 1 98.19 69 LEU B N 1
ATOM 1748 C CA . LEU B 1 69 ? -6.383 -10.617 -5.027 1 98.19 69 LEU B CA 1
ATOM 1749 C C . LEU B 1 69 ? -7.422 -10.07 -4.055 1 98.19 69 LEU B C 1
ATOM 1751 O O . LEU B 1 69 ? -7.793 -10.75 -3.094 1 98.19 69 LEU B O 1
ATOM 1755 N N . LYS B 1 70 ? -7.891 -8.852 -4.293 1 97.69 70 LYS B N 1
ATOM 1756 C CA . LYS B 1 70 ? -8.82 -8.227 -3.355 1 97.69 70 LYS B CA 1
ATOM 1757 C C . LYS B 1 70 ? -10.102 -9.047 -3.221 1 97.69 70 LYS B C 1
ATOM 1759 O O . LYS B 1 70 ? -10.695 -9.109 -2.145 1 97.69 70 LYS B O 1
ATOM 1764 N N . ASP B 1 71 ? -10.508 -9.711 -4.305 1 96.12 71 ASP B N 1
ATOM 1765 C CA . ASP B 1 71 ? -11.695 -10.555 -4.242 1 96.12 71 ASP B CA 1
ATOM 1766 C C . ASP B 1 71 ? -11.461 -11.773 -3.342 1 96.12 71 ASP B C 1
ATOM 1768 O O . ASP B 1 71 ? -12.352 -12.172 -2.588 1 96.12 71 ASP B O 1
ATOM 1772 N N . LEU B 1 72 ? -10.281 -12.359 -3.488 1 96.19 72 LEU B N 1
ATOM 1773 C CA . LEU B 1 72 ? -9.93 -13.492 -2.639 1 96.19 72 LEU B CA 1
ATOM 1774 C C . LEU B 1 72 ? -9.914 -13.086 -1.169 1 96.19 72 LEU B C 1
ATOM 1776 O O . LEU B 1 72 ? -10.43 -13.805 -0.312 1 96.19 72 LEU B O 1
ATOM 1780 N N . LEU B 1 73 ? -9.352 -11.938 -0.899 1 97.62 73 LEU B N 1
ATOM 1781 C CA . LEU B 1 73 ? -9.273 -11.445 0.469 1 97.62 73 LEU B CA 1
ATOM 1782 C C . LEU B 1 73 ? -10.664 -11.156 1.023 1 97.62 73 LEU B C 1
ATOM 1784 O O . LEU B 1 73 ? -10.961 -11.492 2.174 1 97.62 73 LEU B O 1
ATOM 1788 N N . ASP B 1 74 ? -11.469 -10.539 0.242 1 95.56 74 ASP B N 1
ATOM 1789 C CA . ASP B 1 74 ? -12.836 -10.227 0.643 1 95.56 74 ASP B CA 1
ATOM 1790 C C . ASP B 1 74 ? -13.625 -11.5 0.951 1 95.56 74 ASP B C 1
ATOM 1792 O O . ASP B 1 74 ? -14.406 -11.539 1.903 1 95.56 74 ASP B O 1
ATOM 1796 N N . ALA B 1 75 ? -13.414 -12.523 0.133 1 93.75 75 ALA B N 1
ATOM 1797 C CA . ALA B 1 75 ? -14.109 -13.789 0.333 1 93.75 75 ALA B CA 1
ATOM 1798 C C . ALA B 1 75 ? -13.766 -14.398 1.688 1 93.75 75 ALA B C 1
ATOM 1800 O O . ALA B 1 75 ? -14.609 -15.039 2.322 1 93.75 75 ALA B O 1
ATOM 1801 N N . ALA B 1 76 ? -12.523 -14.297 2.062 1 96.25 76 ALA B N 1
ATOM 1802 C CA . ALA B 1 76 ? -12.078 -14.82 3.352 1 96.25 76 ALA B CA 1
ATOM 1803 C C . ALA B 1 76 ? -12.586 -13.953 4.5 1 96.25 76 ALA B C 1
ATOM 1805 O O . ALA B 1 76 ? -12.633 -14.398 5.648 1 96.25 76 ALA B O 1
ATOM 1806 N N . GLY B 1 77 ? -12.961 -12.703 4.18 1 97.56 77 GLY B N 1
ATOM 1807 C CA . GLY B 1 77 ? -13.406 -11.766 5.203 1 97.56 77 GLY B CA 1
ATOM 1808 C C . GLY B 1 77 ? -12.258 -11.172 6.008 1 97.56 77 GLY B C 1
ATOM 1809 O O . GLY B 1 77 ? -11.438 -11.906 6.555 1 97.56 77 GLY B O 1
ATOM 1810 N N . LEU B 1 78 ? -12.227 -9.891 6.145 1 98.12 78 LEU B N 1
ATOM 1811 C CA . LEU B 1 78 ? -11.18 -9.211 6.91 1 98.12 78 LEU B CA 1
ATOM 1812 C C . LEU B 1 78 ? -11.711 -8.766 8.273 1 98.12 78 LEU B C 1
ATOM 1814 O O . LEU B 1 78 ? -12.773 -8.148 8.359 1 98.12 78 LEU B O 1
ATOM 1818 N N . ARG B 1 79 ? -10.914 -9.086 9.258 1 96.75 79 ARG B N 1
ATOM 1819 C CA . ARG B 1 79 ? -11.32 -8.727 10.617 1 96.75 79 ARG B CA 1
ATOM 1820 C C . ARG B 1 79 ? -11.266 -7.219 10.828 1 96.75 79 ARG B C 1
ATOM 1822 O O . ARG B 1 79 ? -10.398 -6.543 10.266 1 96.75 79 ARG B O 1
ATOM 1829 N N . ASN B 1 80 ? -12.141 -6.711 11.508 1 94.25 80 ASN B N 1
ATOM 1830 C CA . ASN B 1 80 ? -12.211 -5.332 11.984 1 94.25 80 ASN B CA 1
ATOM 1831 C C . ASN B 1 80 ? -12.57 -5.262 13.461 1 94.25 80 ASN B C 1
ATOM 1833 O O . ASN B 1 80 ? -13.586 -4.672 13.836 1 94.25 80 ASN B O 1
ATOM 1837 N N . ASP B 1 81 ? -11.695 -5.824 14.266 1 94.56 81 ASP B N 1
ATOM 1838 C CA . ASP B 1 81 ? -11.953 -5.984 15.695 1 94.56 81 ASP B CA 1
ATOM 1839 C C . ASP B 1 81 ? -12.203 -4.633 16.359 1 94.56 81 ASP B C 1
ATOM 1841 O O . ASP B 1 81 ? -13.07 -4.512 17.219 1 94.56 81 ASP B O 1
ATOM 1845 N N . ALA B 1 82 ? -11.398 -3.678 16.094 1 93.38 82 ALA B N 1
ATOM 1846 C CA . ALA B 1 82 ? -11.688 -2.291 16.453 1 93.38 82 ALA B CA 1
ATOM 1847 C C . ALA B 1 82 ? -12.062 -1.478 15.211 1 93.38 82 ALA B C 1
ATOM 1849 O O . ALA B 1 82 ? -11.469 -1.652 14.148 1 93.38 82 ALA B O 1
ATOM 1850 N N . PRO B 1 83 ? -13.078 -0.635 15.43 1 90.75 83 PRO B N 1
ATOM 1851 C CA . PRO B 1 83 ? -13.438 0.2 14.281 1 90.75 83 PRO B CA 1
ATOM 1852 C C . PRO B 1 83 ? -12.25 0.955 13.695 1 90.75 83 PRO B C 1
ATOM 1854 O O . PRO B 1 83 ? -11.516 1.616 14.43 1 90.75 83 PRO B O 1
ATOM 1857 N N . GLY B 1 84 ? -12.078 0.731 12.352 1 94.62 84 GLY B N 1
ATOM 1858 C CA . GLY B 1 84 ? -11.008 1.464 11.711 1 94.62 84 GLY B CA 1
ATOM 1859 C C . GLY B 1 84 ? -9.727 0.661 11.594 1 94.62 84 GLY B C 1
ATOM 1860 O O . GLY B 1 84 ? -8.719 1.158 11.078 1 94.62 84 GLY B O 1
ATOM 1861 N N . ASP B 1 85 ? -9.734 -0.602 12.016 1 97 85 ASP B N 1
ATOM 1862 C CA . ASP B 1 85 ? -8.555 -1.461 11.938 1 97 85 ASP B CA 1
ATOM 1863 C C . ASP B 1 85 ? -8.023 -1.537 10.508 1 97 85 ASP B C 1
ATOM 1865 O O . ASP B 1 85 ? -6.816 -1.646 10.289 1 97 85 ASP B O 1
ATOM 1869 N N . PHE B 1 86 ? -8.922 -1.438 9.547 1 97.94 86 PHE B N 1
ATOM 1870 C CA . PHE B 1 86 ? -8.523 -1.594 8.156 1 97.94 86 PHE B CA 1
ATOM 1871 C C . PHE B 1 86 ? -7.527 -0.517 7.754 1 97.94 86 PHE B C 1
ATOM 1873 O O . PHE B 1 86 ? -6.699 -0.73 6.867 1 97.94 86 PHE B O 1
ATOM 1880 N N . LYS B 1 87 ? -7.539 0.618 8.43 1 98.38 87 LYS B N 1
ATOM 1881 C CA . LYS B 1 87 ? -6.648 1.727 8.102 1 98.38 87 LYS B CA 1
ATOM 1882 C C . LYS B 1 87 ? -5.191 1.354 8.359 1 98.38 87 LYS B C 1
ATOM 1884 O O . LYS B 1 87 ? -4.285 1.921 7.742 1 98.38 87 LYS B O 1
ATOM 1889 N N . ARG B 1 88 ? -4.996 0.413 9.242 1 98.69 88 ARG B N 1
ATOM 1890 C CA . ARG B 1 88 ? -3.654 -0.005 9.625 1 98.69 88 ARG B CA 1
ATOM 1891 C C . ARG B 1 88 ? -3.365 -1.427 9.156 1 98.69 88 ARG B C 1
ATOM 1893 O O . ARG B 1 88 ? -2.398 -2.049 9.602 1 98.69 88 ARG B O 1
ATOM 1900 N N . MET B 1 89 ? -4.246 -1.959 8.352 1 98.81 89 MET B N 1
ATOM 1901 C CA . MET B 1 89 ? -4.098 -3.338 7.891 1 98.81 89 MET B CA 1
ATOM 1902 C C . MET B 1 89 ? -3.174 -3.41 6.68 1 98.81 89 MET B C 1
ATOM 1904 O O . MET B 1 89 ? -3.262 -2.58 5.773 1 98.81 89 MET B O 1
ATOM 1908 N N . VAL B 1 90 ? -2.285 -4.41 6.68 1 98.94 90 VAL B N 1
ATOM 1909 C CA . VAL B 1 90 ? -1.396 -4.723 5.566 1 98.94 90 VAL B CA 1
ATOM 1910 C C . VAL B 1 90 ? -1.469 -6.219 5.254 1 98.94 90 VAL B C 1
ATOM 1912 O O . VAL B 1 90 ? -2.012 -6.996 6.039 1 98.94 90 VAL B O 1
ATOM 1915 N N . PHE B 1 91 ? -0.988 -6.527 4.102 1 98.94 91 PHE B N 1
ATOM 1916 C CA . PHE B 1 91 ? -0.908 -7.906 3.643 1 98.94 91 PHE B CA 1
ATOM 1917 C C . PHE B 1 91 ? 0.524 -8.273 3.27 1 98.94 91 PHE B C 1
ATOM 1919 O O . PHE B 1 91 ? 1.203 -7.512 2.578 1 98.94 91 PHE B O 1
ATOM 1926 N N . ILE B 1 92 ? 0.955 -9.367 3.773 1 98.88 92 ILE B N 1
ATOM 1927 C CA . ILE B 1 92 ? 2.238 -9.938 3.379 1 98.88 92 ILE B CA 1
ATOM 1928 C C . ILE B 1 92 ? 2.012 -11.172 2.51 1 98.88 92 ILE B C 1
ATOM 1930 O O . ILE B 1 92 ? 1.501 -12.188 2.986 1 98.88 92 ILE B O 1
ATOM 1934 N N . ALA B 1 93 ? 2.312 -11.078 1.255 1 98.88 93 ALA B N 1
ATOM 1935 C CA . ALA B 1 93 ? 2.27 -12.203 0.333 1 98.88 93 ALA B CA 1
ATOM 1936 C C . ALA B 1 93 ? 3.631 -12.891 0.242 1 98.88 93 ALA B C 1
ATOM 1938 O O . ALA B 1 93 ? 4.641 -12.242 -0.04 1 98.88 93 ALA B O 1
ATOM 1939 N N . HIS B 1 94 ? 3.646 -14.188 0.425 1 98.5 94 HIS B N 1
ATOM 1940 C CA . HIS B 1 94 ? 4.941 -14.859 0.454 1 98.5 94 HIS B CA 1
ATOM 1941 C C . HIS B 1 94 ? 4.914 -16.141 -0.368 1 98.5 94 HIS B C 1
ATOM 1943 O O . HIS B 1 94 ? 3.871 -16.781 -0.485 1 98.5 94 HIS B O 1
ATOM 1949 N N . ALA B 1 95 ? 6.051 -16.469 -0.919 1 98.06 95 ALA B N 1
ATOM 1950 C CA . ALA B 1 95 ? 6.227 -17.656 -1.746 1 98.06 95 ALA B CA 1
ATOM 1951 C C . ALA B 1 95 ? 6.883 -18.781 -0.951 1 98.06 95 ALA B C 1
ATOM 1953 O O . ALA B 1 95 ? 7.312 -18.578 0.187 1 98.06 95 ALA B O 1
ATOM 1954 N N . HIS B 1 96 ? 6.934 -19.938 -1.536 1 96.81 96 HIS B N 1
ATOM 1955 C CA . HIS B 1 96 ? 7.477 -21.125 -0.893 1 96.81 96 HIS B CA 1
ATOM 1956 C C . HIS B 1 96 ? 8.977 -20.969 -0.63 1 96.81 96 HIS B C 1
ATOM 1958 O O . HIS B 1 96 ? 9.516 -21.609 0.271 1 96.81 96 HIS B O 1
ATOM 1964 N N . ASP B 1 97 ? 9.672 -20.141 -1.362 1 95.12 97 ASP B N 1
ATOM 1965 C CA . ASP B 1 97 ? 11.117 -19.969 -1.192 1 95.12 97 ASP B CA 1
ATOM 1966 C C . ASP B 1 97 ? 11.43 -18.844 -0.207 1 95.12 97 ASP B C 1
ATOM 1968 O O . ASP B 1 97 ? 12.586 -18.453 -0.064 1 95.12 97 ASP B O 1
ATOM 1972 N N . GLY B 1 98 ? 10.445 -18.234 0.333 1 94.88 98 GLY B N 1
ATOM 1973 C CA . GLY B 1 98 ? 10.648 -17.203 1.329 1 94.88 98 GLY B CA 1
ATOM 1974 C C . GLY B 1 98 ? 10.531 -15.797 0.762 1 94.88 98 GLY B C 1
ATOM 1975 O O . GLY B 1 98 ? 10.5 -14.82 1.512 1 94.88 98 GLY B O 1
ATOM 1976 N N . TYR B 1 99 ? 10.508 -15.648 -0.549 1 97.56 99 TYR B N 1
ATOM 1977 C CA . TYR B 1 99 ? 10.25 -14.352 -1.169 1 97.56 99 TYR B CA 1
ATOM 1978 C C . TYR B 1 99 ? 8.953 -13.742 -0.655 1 97.56 99 TYR B C 1
ATOM 1980 O O . TYR B 1 99 ? 7.941 -14.445 -0.522 1 97.56 99 TYR B O 1
ATOM 1988 N N . ALA B 1 100 ? 8.93 -12.445 -0.301 1 98.5 100 ALA B N 1
ATOM 1989 C CA . ALA B 1 100 ? 7.723 -11.836 0.251 1 98.5 100 ALA B CA 1
ATOM 1990 C C . ALA B 1 100 ? 7.594 -10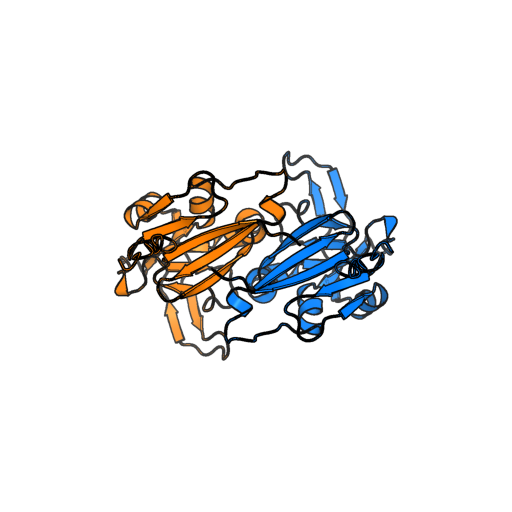.375 -0.174 1 98.5 100 ALA B C 1
ATOM 1992 O O . ALA B 1 100 ? 8.602 -9.68 -0.328 1 98.5 100 ALA B O 1
ATOM 1993 N N . VAL B 1 101 ? 6.395 -9.961 -0.381 1 98.88 101 VAL B N 1
ATOM 1994 C CA . VAL B 1 101 ? 6.059 -8.586 -0.738 1 98.88 101 VAL B CA 1
ATOM 1995 C C . VAL B 1 101 ? 4.859 -8.109 0.081 1 98.88 101 VAL B C 1
ATOM 1997 O O . VAL B 1 101 ? 4.188 -8.922 0.727 1 98.88 101 VAL B O 1
ATOM 2000 N N . THR B 1 102 ? 4.59 -6.805 0.014 1 98.94 102 THR B N 1
ATOM 2001 C CA . THR B 1 102 ? 3.521 -6.281 0.856 1 98.94 102 THR B CA 1
ATOM 2002 C C . THR B 1 102 ? 2.539 -5.453 0.032 1 98.94 102 THR B C 1
ATOM 2004 O O . THR B 1 102 ? 2.879 -4.977 -1.053 1 98.94 102 THR B O 1
ATOM 2007 N N . PHE B 1 103 ? 1.398 -5.367 0.508 1 98.94 103 PHE B N 1
ATOM 2008 C CA . PHE B 1 103 ? 0.338 -4.453 0.107 1 98.94 103 PHE B CA 1
ATOM 2009 C C . PHE B 1 103 ? -0.3 -3.795 1.325 1 98.94 103 PHE B C 1
ATOM 2011 O O . PHE B 1 103 ? -0.401 -4.41 2.389 1 98.94 103 PHE B O 1
ATOM 2018 N N . SER B 1 104 ? -0.727 -2.559 1.191 1 98.94 104 SER B N 1
ATOM 2019 C CA . SER B 1 104 ? -1.607 -1.984 2.203 1 98.94 104 SER B CA 1
ATOM 2020 C C . SER B 1 104 ? -3.072 -2.252 1.877 1 98.94 104 SER B C 1
ATOM 2022 O O . SER B 1 104 ? -3.422 -2.5 0.72 1 98.94 104 SER B O 1
ATOM 2024 N N . TRP B 1 105 ? -3.918 -2.252 2.9 1 98.88 105 TRP B N 1
ATOM 2025 C CA . TRP B 1 105 ? -5.352 -2.383 2.666 1 98.88 105 TRP B CA 1
ATOM 2026 C C . TRP B 1 105 ? -5.84 -1.326 1.681 1 98.88 105 TRP B C 1
ATOM 2028 O O . TRP B 1 105 ? -6.578 -1.638 0.742 1 98.88 105 TRP B O 1
ATOM 2038 N N . HIS B 1 106 ? -5.41 -0.084 1.819 1 98.75 106 HIS B N 1
ATOM 2039 C CA . HIS B 1 106 ? -5.879 1.019 0.987 1 98.75 106 HIS B CA 1
ATOM 2040 C C . HIS B 1 106 ? -5.461 0.828 -0.467 1 98.75 106 HIS B C 1
ATOM 2042 O O . HIS B 1 106 ? -6.238 1.108 -1.383 1 98.75 106 HIS B O 1
ATOM 2048 N N . GLU B 1 107 ? -4.258 0.36 -0.608 1 98.75 107 GLU B N 1
ATOM 2049 C CA . GLU B 1 107 ? -3.748 0.113 -1.955 1 98.75 107 GLU B CA 1
ATOM 2050 C C . GLU B 1 107 ? -4.648 -0.855 -2.715 1 98.75 107 GLU B C 1
ATOM 2052 O O . GLU B 1 107 ? -4.957 -0.635 -3.889 1 98.75 107 GLU B O 1
ATOM 2057 N N . LEU B 1 108 ? -5.164 -1.849 -2.059 1 98.81 108 LEU B N 1
ATOM 2058 C CA . LEU B 1 108 ? -5.934 -2.908 -2.701 1 98.81 108 LEU B CA 1
ATOM 2059 C C . LEU B 1 108 ? -7.406 -2.535 -2.789 1 98.81 108 LEU B C 1
ATOM 2061 O O . LEU B 1 108 ? -8.086 -2.893 -3.754 1 98.81 108 LEU B O 1
ATOM 2065 N N . PHE B 1 109 ? -7.922 -1.745 -1.845 1 98.62 109 PHE B N 1
ATOM 2066 C CA . PHE B 1 109 ? -9.375 -1.641 -1.74 1 98.62 109 PHE B CA 1
ATOM 2067 C C . PHE B 1 109 ? -9.828 -0.203 -1.955 1 98.62 109 PHE B C 1
ATOM 2069 O O . PHE B 1 109 ? -11.016 0.052 -2.168 1 98.62 109 PHE B O 1
ATOM 2076 N N . ASN B 1 110 ? -8.891 0.737 -1.907 1 98.69 110 ASN B N 1
ATOM 2077 C CA . ASN B 1 110 ? -9.297 2.137 -1.965 1 98.69 110 ASN B CA 1
ATOM 2078 C C . ASN B 1 110 ? -8.516 2.904 -3.023 1 98.69 110 ASN B C 1
ATOM 2080 O O . ASN B 1 110 ? -8.383 4.129 -2.941 1 98.69 110 ASN B O 1
ATOM 2084 N N . THR B 1 111 ? -7.797 2.258 -3.92 1 98.62 111 THR B N 1
ATOM 2085 C CA . THR B 1 111 ? -7.199 2.809 -5.133 1 98.62 111 THR B CA 1
ATOM 2086 C C . THR B 1 111 ? -7.465 1.899 -6.328 1 98.62 111 THR B C 1
ATOM 2088 O O . THR B 1 111 ? -7.93 0.77 -6.164 1 98.62 111 THR B O 1
ATOM 2091 N N . PRO B 1 112 ? -7.125 2.369 -7.516 1 97.94 112 PRO B N 1
ATOM 2092 C CA . PRO B 1 112 ? -7.316 1.507 -8.688 1 97.94 112 PRO B CA 1
ATOM 2093 C C . PRO B 1 112 ? -6.332 0.34 -8.727 1 97.94 112 PRO B C 1
ATOM 2095 O O . PRO B 1 112 ? -6.496 -0.583 -9.531 1 97.94 112 PRO B O 1
ATOM 2098 N N . VAL B 1 113 ? -5.391 0.349 -7.918 1 98.56 113 VAL B N 1
ATOM 2099 C CA . VAL B 1 113 ? -4.355 -0.677 -7.949 1 98.56 113 VAL B CA 1
ATOM 2100 C C . VAL B 1 113 ? -4.984 -2.055 -7.758 1 98.56 113 VAL B C 1
ATOM 2102 O O . VAL B 1 113 ? -4.617 -3.012 -8.445 1 98.56 113 VAL B O 1
ATOM 2105 N N . GLY B 1 114 ? -5.957 -2.148 -6.895 1 98.12 114 GLY B N 1
ATOM 2106 C CA . GLY B 1 114 ? -6.562 -3.424 -6.539 1 98.12 114 GLY B CA 1
ATOM 2107 C C . GLY B 1 114 ? -7.203 -4.125 -7.719 1 98.12 114 GLY B C 1
ATOM 2108 O O . GLY B 1 114 ? -7.344 -5.352 -7.719 1 98.12 114 GLY B O 1
ATOM 2109 N N . GLU B 1 115 ? -7.551 -3.371 -8.734 1 97.75 115 GLU B N 1
ATOM 2110 C CA . GLU B 1 115 ? -8.172 -3.941 -9.922 1 97.75 115 GLU B CA 1
ATOM 2111 C C . GLU B 1 115 ? -7.148 -4.664 -10.789 1 97.75 115 GLU B C 1
ATOM 2113 O O . GLU B 1 115 ? -7.516 -5.422 -11.695 1 97.75 115 GLU B O 1
ATOM 2118 N N . HIS B 1 116 ? -5.902 -4.496 -10.477 1 98 116 HIS B N 1
ATOM 2119 C CA . HIS B 1 116 ? -4.855 -4.977 -11.367 1 98 116 HIS B CA 1
ATOM 2120 C C . HIS B 1 116 ? -3.918 -5.941 -10.641 1 98 116 HIS B C 1
ATOM 2122 O O . HIS B 1 116 ? -2.842 -6.262 -11.148 1 98 116 HIS B O 1
ATOM 2128 N N . VAL B 1 117 ? -4.277 -6.305 -9.453 1 98.62 117 VAL B N 1
ATOM 2129 C CA . VAL B 1 117 ? -3.516 -7.312 -8.727 1 98.62 117 VAL B CA 1
ATOM 2130 C C . VAL B 1 117 ? -4.219 -8.664 -8.828 1 98.62 117 VAL B C 1
ATOM 2132 O O . VAL B 1 117 ? -5.344 -8.82 -8.344 1 98.62 117 VAL B O 1
ATOM 2135 N N . ILE B 1 118 ? -3.504 -9.609 -9.391 1 97.94 118 ILE B N 1
ATOM 2136 C CA . ILE B 1 118 ? -4.195 -10.867 -9.672 1 97.94 118 ILE B CA 1
ATOM 2137 C C . ILE B 1 118 ? -3.357 -12.039 -9.172 1 97.94 118 ILE B C 1
ATOM 2139 O O . ILE B 1 118 ? -2.129 -11.953 -9.102 1 97.94 118 ILE B O 1
ATOM 2143 N N . VAL B 1 119 ? -4.012 -13.055 -8.766 1 98.44 119 VAL B N 1
ATOM 2144 C CA . VAL B 1 119 ? -3.42 -14.367 -8.531 1 98.44 119 VAL B CA 1
ATOM 2145 C C . VAL B 1 119 ? -3.74 -15.297 -9.695 1 98.44 119 VAL B C 1
ATOM 2147 O O . VAL B 1 119 ? -4.895 -15.688 -9.891 1 98.44 119 VAL B O 1
ATOM 2150 N N . ALA B 1 120 ? -2.723 -15.672 -10.383 1 98.19 120 ALA B N 1
ATOM 2151 C CA . ALA B 1 120 ? -2.912 -16.266 -11.703 1 98.19 120 ALA B CA 1
ATOM 2152 C C . ALA B 1 120 ? -2.695 -17.781 -11.656 1 98.19 120 ALA B C 1
ATOM 2154 O O . ALA B 1 120 ? -1.856 -18.266 -10.898 1 98.19 120 ALA B O 1
ATOM 2155 N N . PHE B 1 121 ? -3.406 -18.5 -12.516 1 97.19 121 PHE B N 1
ATOM 2156 C CA . PHE B 1 121 ? -3.248 -19.922 -12.727 1 97.19 121 PHE B CA 1
ATOM 2157 C C . PHE B 1 121 ? -3.031 -20.234 -14.203 1 97.19 121 PHE B C 1
ATOM 2159 O O . PHE B 1 121 ? -2.77 -21.391 -14.57 1 97.19 121 PHE B O 1
ATOM 2166 N N . GLU B 1 122 ? -3.137 -19.234 -15.039 1 97.19 122 GLU B N 1
ATOM 2167 C CA . GLU B 1 122 ? -2.965 -19.359 -16.484 1 97.19 122 GLU B CA 1
ATOM 2168 C C . GLU B 1 122 ? -2.094 -18.219 -17.031 1 97.19 122 GLU B C 1
ATOM 2170 O O . GLU B 1 122 ? -2.092 -17.109 -16.5 1 97.19 122 GLU B O 1
ATOM 2175 N N . CYS B 1 123 ? -1.386 -18.516 -18.125 1 97.38 123 CYS B N 1
ATOM 2176 C CA . CYS B 1 123 ? -0.594 -17.562 -18.875 1 97.38 123 CYS B CA 1
ATOM 2177 C C . CYS B 1 123 ? -0.661 -17.859 -20.375 1 97.38 123 CYS B C 1
ATOM 2179 O O . CYS B 1 123 ? -0.324 -18.969 -20.797 1 97.38 123 CYS B O 1
ATOM 2181 N N . GLY B 1 124 ? -1.047 -16.844 -21.188 1 95.38 124 GLY B N 1
ATOM 2182 C CA . GLY B 1 124 ? -1.156 -17.078 -22.609 1 95.38 124 GLY B CA 1
ATOM 2183 C C . GLY B 1 124 ? -2.123 -18.188 -22.969 1 95.38 124 GLY B C 1
ATOM 2184 O O . GLY B 1 124 ? -1.798 -19.062 -23.766 1 95.38 124 GLY B O 1
ATOM 2185 N N . ASP B 1 125 ? -3.105 -18.359 -22.297 1 91.5 125 ASP B N 1
ATOM 2186 C CA . ASP B 1 125 ? -4.188 -19.312 -22.547 1 91.5 125 ASP B CA 1
ATOM 2187 C C . ASP B 1 125 ? -3.748 -20.734 -22.203 1 91.5 125 ASP B C 1
ATOM 2189 O O . ASP B 1 125 ? -4.379 -21.703 -22.625 1 91.5 125 ASP B O 1
ATOM 2193 N N . ALA B 1 126 ? -2.748 -20.875 -21.562 1 95.5 126 ALA B N 1
ATOM 2194 C CA . ALA B 1 126 ? -2.297 -22.172 -21.078 1 95.5 126 ALA B CA 1
ATOM 2195 C C . ALA B 1 126 ? -2.205 -22.203 -19.562 1 95.5 126 ALA B C 1
ATOM 2197 O O . ALA B 1 126 ? -1.79 -21.219 -18.953 1 95.5 126 ALA B O 1
ATOM 2198 N N . PRO B 1 127 ? -2.562 -23.375 -19.062 1 95.31 127 PRO B N 1
ATOM 2199 C CA . PRO B 1 127 ? -2.396 -23.469 -17.609 1 95.31 127 PRO B CA 1
ATOM 2200 C C . PRO B 1 127 ? -0.938 -23.344 -17.172 1 95.31 127 PRO B C 1
ATOM 2202 O O . PRO B 1 127 ? -0.037 -23.828 -17.859 1 95.31 127 PRO B O 1
ATOM 2205 N N . LEU B 1 128 ? -0.728 -22.578 -16.062 1 96.06 128 LEU B N 1
ATOM 2206 C CA . LEU B 1 128 ? 0.586 -22.516 -15.43 1 96.06 128 LEU B CA 1
ATOM 2207 C C . LEU B 1 128 ? 0.827 -23.75 -14.57 1 96.06 128 LEU B C 1
ATOM 2209 O O . LEU B 1 128 ? -0.01 -24.109 -13.734 1 96.06 128 LEU B O 1
ATOM 2213 N N . SER B 1 129 ? 1.906 -24.422 -14.789 1 95.62 129 SER B N 1
ATOM 2214 C CA . SER B 1 129 ? 2.271 -25.516 -13.891 1 95.62 129 SER B CA 1
ATOM 2215 C C . SER B 1 129 ? 2.824 -24.984 -12.57 1 95.62 129 SER B C 1
ATOM 2217 O O . SER B 1 129 ? 3.238 -23.812 -12.492 1 95.62 129 SER B O 1
ATOM 2219 N N . ILE B 1 130 ? 2.828 -25.797 -11.617 1 94.06 130 ILE B N 1
ATOM 2220 C CA . ILE B 1 130 ? 3.439 -25.422 -10.344 1 94.06 130 ILE B CA 1
ATOM 2221 C C . ILE B 1 130 ? 4.918 -25.109 -10.555 1 94.06 130 ILE B C 1
ATOM 2223 O O . ILE B 1 130 ? 5.441 -24.125 -10.008 1 94.06 130 ILE B O 1
ATOM 2227 N N . ASP B 1 131 ? 5.574 -25.859 -11.367 1 93.5 131 ASP B N 1
ATOM 2228 C CA . ASP B 1 131 ? 6.984 -25.656 -11.68 1 93.5 131 ASP B CA 1
ATOM 2229 C C . ASP B 1 131 ? 7.203 -24.312 -12.383 1 93.5 131 ASP B C 1
ATOM 2231 O O . ASP B 1 131 ? 8.25 -23.688 -12.219 1 93.5 131 ASP B O 1
ATOM 2235 N N . ASP B 1 132 ? 6.172 -23.938 -13.047 1 94.5 132 ASP B N 1
ATOM 2236 C CA . ASP B 1 132 ? 6.262 -22.672 -13.758 1 94.5 132 ASP B CA 1
ATOM 2237 C C . ASP B 1 132 ? 5.824 -21.516 -12.875 1 94.5 132 ASP B C 1
ATOM 2239 O O . ASP B 1 132 ? 5.832 -20.359 -13.305 1 94.5 132 ASP B O 1
ATOM 2243 N N . GLY B 1 133 ? 5.301 -21.844 -11.688 1 96.88 133 GLY B N 1
ATOM 2244 C CA . GLY B 1 133 ? 5.141 -20.766 -10.727 1 96.88 133 GLY B CA 1
ATOM 2245 C C . GLY B 1 133 ? 3.734 -20.656 -10.172 1 96.88 133 GLY B C 1
ATOM 2246 O O . GLY B 1 133 ? 3.449 -19.781 -9.352 1 96.88 133 GLY B O 1
ATOM 2247 N N . ALA B 1 134 ? 2.809 -21.516 -10.547 1 97.31 134 ALA B N 1
ATOM 2248 C CA . ALA B 1 134 ? 1.423 -21.406 -10.094 1 97.31 134 ALA B CA 1
ATOM 2249 C C . ALA B 1 134 ? 1.298 -21.781 -8.617 1 97.31 134 ALA B C 1
ATOM 2251 O O . ALA B 1 134 ? 1.949 -22.719 -8.148 1 97.31 134 ALA B O 1
ATOM 2252 N N . PRO B 1 135 ? 0.367 -21.188 -7.926 1 98 135 PRO B N 1
ATOM 2253 C CA . PRO B 1 135 ? -0.242 -19.906 -8.305 1 98 135 PRO B CA 1
ATOM 2254 C C . PRO B 1 135 ? 0.76 -18.766 -8.312 1 98 135 PRO B C 1
ATOM 2256 O O . PRO B 1 135 ? 1.736 -18.781 -7.559 1 98 135 PRO B O 1
ATOM 2259 N N . LEU B 1 136 ? 0.538 -17.766 -9.172 1 98.44 136 LEU B N 1
ATOM 2260 C CA . LEU B 1 136 ? 1.464 -16.656 -9.352 1 98.44 136 LEU B CA 1
ATOM 2261 C C . LEU B 1 136 ? 0.789 -15.328 -9.023 1 98.44 136 LEU B C 1
ATOM 2263 O O . LEU B 1 136 ? -0.311 -15.055 -9.508 1 98.44 136 LEU B O 1
ATOM 2267 N N . LEU B 1 137 ? 1.375 -14.547 -8.148 1 98.88 137 LEU B N 1
ATOM 2268 C CA . LEU B 1 137 ? 0.892 -13.195 -7.867 1 98.88 137 LEU B CA 1
ATOM 2269 C C . LEU B 1 137 ? 1.514 -12.188 -8.82 1 98.88 137 LEU B C 1
ATOM 2271 O O . LEU B 1 137 ? 2.729 -12.188 -9.031 1 98.88 137 LEU B O 1
ATOM 2275 N N . PHE B 1 138 ? 0.671 -11.375 -9.398 1 98.69 138 PHE B N 1
ATOM 2276 C CA . PHE B 1 138 ? 1.118 -10.352 -10.344 1 98.69 138 PHE B CA 1
ATOM 2277 C C . PHE B 1 138 ? 0.389 -9.039 -10.102 1 98.69 138 PHE B C 1
ATOM 2279 O O . PHE B 1 138 ? -0.837 -9.016 -9.977 1 98.69 138 PHE B O 1
ATOM 2286 N N . SER B 1 139 ? 1.155 -7.953 -10 1 98.62 139 SER B N 1
ATOM 2287 C CA . SER B 1 139 ? 0.573 -6.617 -9.883 1 98.62 139 SER B CA 1
ATOM 2288 C C . SER B 1 139 ? 0.763 -5.82 -11.172 1 98.62 139 SER B C 1
ATOM 2290 O O . SER B 1 139 ? 1.821 -5.23 -11.391 1 98.62 139 SER B O 1
ATOM 2292 N N . GLY B 1 140 ? -0.282 -5.695 -11.914 1 98.12 140 GLY B N 1
ATOM 2293 C CA . GLY B 1 140 ? -0.235 -5.031 -13.203 1 98.12 140 GLY B CA 1
ATOM 2294 C C . GLY B 1 140 ? -0.232 -3.516 -13.094 1 98.12 140 GLY B C 1
ATOM 2295 O O . GLY B 1 140 ? -0.037 -2.818 -14.094 1 98.12 140 GLY B O 1
ATOM 2296 N N . ALA B 1 141 ? -0.44 -3.021 -11.914 1 97.81 141 ALA B N 1
ATOM 2297 C CA . ALA B 1 141 ? -0.437 -1.576 -11.703 1 97.81 141 ALA B CA 1
ATOM 2298 C C . ALA B 1 141 ? 0.98 -1.057 -11.484 1 97.81 141 ALA B C 1
ATOM 2300 O O . ALA B 1 141 ? 1.214 0.154 -11.5 1 97.81 141 ALA B O 1
ATOM 2301 N N . ASP B 1 142 ? 1.953 -1.947 -11.211 1 98.44 142 ASP B N 1
ATOM 2302 C CA . ASP B 1 142 ? 3.318 -1.543 -10.883 1 98.44 142 ASP B CA 1
ATOM 2303 C C . ASP B 1 142 ? 4.031 -0.988 -12.117 1 98.44 142 ASP B C 1
ATOM 2305 O O . ASP B 1 142 ? 3.867 -1.507 -13.219 1 98.44 142 ASP B O 1
ATOM 2309 N N . LEU B 1 143 ? 4.777 0.094 -11.945 1 97.75 143 LEU B N 1
ATOM 2310 C CA . LEU B 1 143 ? 5.609 0.653 -13.008 1 97.75 143 LEU B CA 1
ATOM 2311 C C . LEU B 1 143 ? 6.617 -0.377 -13.508 1 97.75 143 LEU B C 1
ATOM 2313 O O . LEU B 1 143 ? 6.812 -0.522 -14.719 1 97.75 143 LEU B O 1
ATOM 2317 N N . LEU B 1 144 ? 7.27 -1.005 -12.609 1 98 144 LEU B N 1
ATOM 2318 C CA . LEU B 1 144 ? 8.109 -2.17 -12.867 1 98 144 LEU B CA 1
ATOM 2319 C C . LEU B 1 144 ? 7.598 -3.387 -12.102 1 98 144 LEU B C 1
ATOM 2321 O O . LEU B 1 144 ? 7.727 -3.453 -10.875 1 98 144 LEU B O 1
ATOM 2325 N N . PRO B 1 145 ? 7.117 -4.383 -12.781 1 97.25 145 PRO B N 1
ATOM 2326 C CA . PRO B 1 145 ? 6.348 -5.445 -12.133 1 97.25 145 PRO B CA 1
ATOM 2327 C C . PRO B 1 145 ? 7.238 -6.465 -11.422 1 97.25 145 PRO B C 1
ATOM 2329 O O . PRO B 1 145 ? 6.746 -7.258 -10.609 1 97.25 145 PRO B O 1
ATOM 2332 N N . ALA B 1 146 ? 8.516 -6.492 -11.719 1 98.06 146 ALA B N 1
ATOM 2333 C CA . ALA B 1 146 ? 9.383 -7.594 -11.312 1 98.06 146 ALA B CA 1
ATOM 2334 C C . ALA B 1 146 ? 9.305 -7.828 -9.805 1 98.06 146 ALA B C 1
ATOM 2336 O O . ALA B 1 146 ? 9.188 -8.969 -9.352 1 98.06 146 ALA B O 1
ATOM 2337 N N . PRO B 1 147 ? 9.266 -6.836 -8.969 1 98.19 147 PRO B N 1
ATOM 2338 C CA . PRO B 1 147 ? 9.336 -7.082 -7.527 1 98.19 147 PRO B CA 1
ATOM 2339 C C . PRO B 1 147 ? 8.078 -7.77 -6.988 1 98.19 147 PRO B C 1
ATOM 2341 O O . PRO B 1 147 ? 8.148 -8.484 -5.984 1 98.19 147 PRO B O 1
ATOM 2344 N N . ARG B 1 148 ? 6.961 -7.523 -7.602 1 98.56 148 ARG B N 1
ATOM 2345 C CA . ARG B 1 148 ? 5.738 -8.18 -7.148 1 98.56 148 ARG B CA 1
ATOM 2346 C C . ARG B 1 148 ? 5.238 -9.18 -8.18 1 98.56 148 ARG B C 1
ATOM 2348 O O . ARG B 1 148 ? 4.035 -9.289 -8.422 1 98.56 148 ARG B O 1
ATOM 2355 N N . HIS B 1 149 ? 6.125 -9.719 -8.914 1 98.56 149 HIS B N 1
ATOM 2356 C CA . HIS B 1 149 ? 5.938 -10.914 -9.727 1 98.56 149 HIS B CA 1
ATOM 2357 C C . HIS B 1 149 ? 6.344 -12.172 -8.953 1 98.56 149 HIS B C 1
ATOM 2359 O O . HIS B 1 149 ? 7.469 -12.648 -9.094 1 98.56 149 HIS B O 1
ATOM 2365 N N . VAL B 1 150 ? 5.41 -12.719 -8.188 1 98.62 150 VAL B N 1
ATOM 2366 C CA . VAL B 1 150 ? 5.727 -13.734 -7.184 1 98.62 150 VAL B CA 1
ATOM 2367 C C . VAL B 1 150 ? 5.289 -15.109 -7.684 1 98.62 150 VAL B C 1
ATOM 2369 O O . VAL B 1 150 ? 4.09 -15.398 -7.758 1 98.62 150 VAL B O 1
ATOM 2372 N N . LYS B 1 151 ? 6.207 -15.922 -7.953 1 98.19 151 LYS B N 1
ATOM 2373 C CA . LYS B 1 151 ? 5.938 -17.297 -8.344 1 98.19 151 LYS B CA 1
ATOM 2374 C C . LYS B 1 151 ? 5.77 -18.203 -7.121 1 98.19 151 LYS B C 1
ATOM 2376 O O . LYS B 1 151 ? 6.371 -17.953 -6.074 1 98.19 151 LYS B O 1
ATOM 2381 N N . ARG B 1 152 ? 4.945 -19.25 -7.355 1 98.19 152 ARG B N 1
ATOM 2382 C CA . ARG B 1 152 ? 4.727 -20.266 -6.328 1 98.19 152 ARG B CA 1
ATOM 2383 C C . ARG B 1 152 ? 4.285 -19.625 -5.016 1 98.19 152 ARG B C 1
ATOM 2385 O O . ARG B 1 152 ? 4.855 -19.906 -3.959 1 98.19 152 ARG B O 1
ATOM 2392 N N . LEU B 1 153 ? 3.324 -18.781 -5.141 1 98.5 153 LEU B N 1
ATOM 2393 C CA . LEU B 1 153 ? 2.738 -18.125 -3.979 1 98.5 153 LEU B CA 1
ATOM 2394 C C . LEU B 1 153 ? 2.271 -19.156 -2.953 1 98.5 153 LEU B C 1
ATOM 2396 O O . LEU B 1 153 ? 1.519 -20.062 -3.285 1 98.5 153 LEU B O 1
ATOM 2400 N N . ALA B 1 154 ? 2.713 -18.938 -1.721 1 98.12 154 ALA B N 1
ATOM 2401 C CA . ALA B 1 154 ? 2.424 -19.906 -0.664 1 98.12 154 ALA B CA 1
ATOM 2402 C C . ALA B 1 154 ? 1.316 -19.391 0.255 1 98.12 154 ALA B C 1
ATOM 2404 O O . ALA B 1 154 ? 0.535 -20.188 0.792 1 98.12 154 ALA B O 1
ATOM 2405 N N . GLY B 1 155 ? 1.282 -18.078 0.416 1 98.25 155 GLY B N 1
ATOM 2406 C CA . GLY B 1 155 ? 0.272 -17.562 1.334 1 98.25 155 GLY B CA 1
ATOM 2407 C C . GLY B 1 155 ? 0.218 -16.062 1.391 1 98.25 155 GLY B C 1
ATOM 2408 O O . GLY B 1 155 ? 1.092 -15.375 0.846 1 98.25 155 GLY B O 1
ATOM 2409 N N . ILE B 1 156 ? -0.834 -15.555 2.01 1 98.56 156 ILE B N 1
ATOM 2410 C CA . ILE B 1 156 ? -1.036 -14.148 2.34 1 98.56 156 ILE B CA 1
ATOM 2411 C C . ILE B 1 156 ? -1.381 -14.008 3.822 1 98.56 156 ILE B C 1
ATOM 2413 O O . ILE B 1 156 ? -2.299 -14.664 4.316 1 98.56 156 ILE B O 1
ATOM 2417 N N . VAL B 1 157 ? -0.654 -13.227 4.516 1 98.56 157 VAL B N 1
ATOM 2418 C CA . VAL B 1 157 ? -0.905 -12.938 5.922 1 98.56 157 VAL B CA 1
ATOM 2419 C C . VAL B 1 157 ? -1.476 -11.531 6.07 1 98.56 157 VAL B C 1
ATOM 2421 O O . VAL B 1 157 ? -0.864 -10.555 5.625 1 98.56 157 VAL B O 1
ATOM 2424 N N . ALA B 1 158 ? -2.635 -11.391 6.648 1 98.75 158 ALA B N 1
ATOM 2425 C CA . ALA B 1 158 ? -3.203 -10.094 6.988 1 98.75 158 ALA B CA 1
ATOM 2426 C C . ALA B 1 158 ? -2.818 -9.68 8.406 1 98.75 158 ALA B C 1
ATOM 2428 O O . ALA B 1 158 ? -2.947 -10.469 9.344 1 98.75 158 ALA B O 1
ATOM 2429 N N . ARG B 1 159 ? -2.344 -8.469 8.531 1 98.62 159 ARG B N 1
ATOM 2430 C CA . ARG B 1 159 ? -1.926 -7.973 9.836 1 98.62 159 ARG B CA 1
ATOM 2431 C C . ARG B 1 159 ? -2.418 -6.543 10.055 1 98.62 159 ARG B C 1
ATOM 2433 O O . ARG B 1 159 ? -2.395 -5.723 9.141 1 98.62 159 ARG B O 1
ATOM 2440 N N . VAL B 1 160 ? -2.838 -6.258 11.289 1 98.69 160 VAL B N 1
ATOM 2441 C CA . VAL B 1 160 ? -3.121 -4.891 11.711 1 98.69 160 VAL B CA 1
ATOM 2442 C C . VAL B 1 160 ? -1.934 -4.336 12.492 1 98.69 160 VAL B C 1
ATOM 2444 O O . VAL B 1 160 ? -1.569 -4.867 13.547 1 98.69 160 VAL B O 1
ATOM 2447 N N . LEU B 1 161 ? -1.393 -3.283 12 1 98.44 161 LEU B N 1
ATOM 2448 C CA . LEU B 1 161 ? -0.161 -2.773 12.594 1 98.44 161 LEU B CA 1
ATOM 2449 C C . LEU B 1 161 ? -0.466 -1.782 13.711 1 98.44 161 LEU B C 1
ATOM 2451 O O . LEU B 1 161 ? -1.535 -1.168 13.727 1 98.44 161 LEU B O 1
ATOM 2455 N N . GLU B 1 162 ? 0.488 -1.743 14.602 1 95.06 162 GLU B N 1
ATOM 2456 C CA . GLU B 1 162 ? 0.473 -0.737 15.664 1 95.06 162 GLU B CA 1
ATOM 2457 C C . GLU B 1 162 ? 1.62 0.256 15.492 1 95.06 162 GLU B C 1
ATOM 2459 O O . GLU B 1 162 ? 2.664 -0.083 14.938 1 95.06 162 GLU B O 1
ATOM 2464 N N . VAL B 1 163 ? 1.428 1.421 15.914 1 90.69 163 VAL B N 1
ATOM 2465 C CA . VAL B 1 163 ? 2.463 2.443 15.789 1 90.69 163 VAL B CA 1
ATOM 2466 C C . VAL B 1 163 ? 3.604 2.141 16.75 1 90.69 163 VAL B C 1
ATOM 2468 O O . VAL B 1 163 ? 3.369 1.713 17.891 1 90.69 163 VAL B O 1
#

Radius of gyration: 21.28 Å; Cα contacts (8 Å, |Δi|>4): 788; chains: 2; bounding box: 42×70×72 Å

Organism: NCBI:txid488447